Protein AF-K8ERP2-F1 (afdb_monomer_lite)

Foldseek 3Di:
DDDDDDDDDDDDDDDDDDDDDDDDDDDDDDDPPPPPCPPDPDPVVVVVVVVVVVVVVVVVVVVVVVVVVVVVVLVVPADDDPPFQDLALVSLVVQLVVLVVVLVVLVVVLVVVLVVLCPDPPDDPVCRCVPPPVSVVSVLVSVSSVLSSLQSLVSSLLLLLLVQLLVLVVVVVVVVPPDDDDDDDDDDDDDDDDDPPPPPPQPDDDRVVPPVPPSVSDGDGLVVLVDDGSDALPDLSNLVSLLVSLVSLPDPSTHLLSLLQSLQSSLVSCLSRVSPVSHDCPVVSNVVNLVSVVVCLVVVSHPDDNPSSVVSSVSVVVVVVVVVVVVD

Radius of gyration: 30.93 Å; chains: 1; bounding box: 54×102×84 Å

pLDDT: mean 71.55, std 21.9, range [28.28, 96.0]

Secondary structure (DSSP, 8-state):
------------------------------------------HHHHHHHHHHHHHHHHHHHHHHHHHHHHHHHHHHTSPPPPSS--SSHHHHHHHHHHHHHHHHHHHHHHHHHHHHHHHSTT--TTTGGGG-HHHHHHHHHHHHHHHHHHHHHHHHHHHHHHHHHHHHHHHHHHTTS-----------------------------GGG--TTTS------GGGGT--TT--TTSHHHHHHHHHHHHHTT-TTS-STTHHHHHHHHHHHHHHTT-GGGS--TT-HHHHHHHHHHHHHHTT-SSS-HHHHHHHHHHHHHHHHHHHHTT-

Structure (mmCIF, N/CA/C/O backbone):
data_AF-K8ERP2-F1
#
_entry.id   AF-K8ERP2-F1
#
loop_
_atom_site.group_PDB
_atom_site.id
_atom_site.type_symbol
_atom_site.label_atom_id
_atom_site.label_alt_id
_atom_site.label_comp_id
_atom_site.label_asym_id
_atom_site.label_entity_id
_atom_site.label_seq_id
_atom_site.pdbx_PDB_ins_code
_atom_site.Cartn_x
_atom_site.Cartn_y
_atom_site.Cartn_z
_atom_site.occupancy
_atom_site.B_iso_or_equiv
_atom_site.auth_seq_id
_atom_site.auth_comp_id
_atom_site.auth_asym_id
_atom_site.auth_atom_id
_atom_site.pdbx_PDB_model_num
ATOM 1 N N . MET A 1 1 ? -7.525 -1.866 -24.874 1.00 30.84 1 MET A N 1
ATOM 2 C CA . MET A 1 1 ? -7.619 -3.317 -25.165 1.00 30.84 1 MET A CA 1
ATOM 3 C C . MET A 1 1 ? -6.343 -3.948 -24.623 1.00 30.84 1 MET A C 1
ATOM 5 O O . MET A 1 1 ? -5.294 -3.522 -25.064 1.00 30.84 1 MET A O 1
ATOM 9 N N . VAL A 1 2 ? -6.270 -4.835 -23.635 1.00 29.77 2 VAL A N 1
ATOM 10 C CA . VAL A 1 2 ? -7.207 -5.657 -22.858 1.00 29.77 2 VAL A CA 1
ATOM 11 C C . VAL A 1 2 ? -6.607 -5.707 -21.442 1.00 29.77 2 VAL A C 1
ATOM 13 O O . VAL A 1 2 ? -5.428 -6.023 -21.302 1.00 29.77 2 VAL A O 1
ATOM 16 N N . LEU A 1 3 ? -7.380 -5.358 -20.409 1.00 31.75 3 LEU A N 1
ATOM 17 C CA . LEU A 1 3 ? -6.971 -5.521 -19.010 1.00 31.75 3 LEU A CA 1
ATOM 18 C C . LEU A 1 3 ? -7.159 -6.993 -18.627 1.00 31.75 3 LEU A C 1
ATOM 20 O O . LEU A 1 3 ? -8.251 -7.543 -18.754 1.00 31.75 3 LEU A O 1
ATOM 24 N N . SER A 1 4 ? -6.072 -7.641 -18.215 1.00 31.09 4 SER A N 1
ATOM 25 C CA . SER A 1 4 ? -6.060 -9.045 -17.805 1.00 31.09 4 SER A CA 1
ATOM 26 C C . SER A 1 4 ? -6.538 -9.158 -16.357 1.00 31.09 4 SER A C 1
ATOM 28 O O . SER A 1 4 ? -5.757 -9.006 -15.421 1.00 31.09 4 SER A O 1
ATOM 30 N N . SER A 1 5 ? -7.837 -9.395 -16.166 1.00 34.94 5 SER A N 1
ATOM 31 C CA . SER A 1 5 ? -8.411 -9.726 -14.859 1.00 34.94 5 SER A CA 1
ATOM 32 C C . SER A 1 5 ? -7.946 -11.114 -14.417 1.00 34.94 5 SER A C 1
ATOM 34 O O . SER A 1 5 ? -8.415 -12.131 -14.933 1.00 34.94 5 SER A O 1
ATOM 36 N N . ARG A 1 6 ? -7.058 -11.182 -13.423 1.00 40.78 6 ARG A N 1
ATOM 37 C CA . ARG A 1 6 ? -6.773 -12.431 -12.709 1.00 40.78 6 ARG A CA 1
ATOM 38 C C . ARG A 1 6 ? -7.851 -12.646 -11.645 1.00 40.78 6 ARG A C 1
ATOM 40 O O . ARG A 1 6 ? -7.793 -12.077 -10.564 1.00 40.78 6 ARG A O 1
ATOM 47 N N . LYS A 1 7 ? -8.863 -13.452 -11.974 1.00 37.41 7 LYS A N 1
ATOM 48 C CA . LYS A 1 7 ? -9.836 -13.984 -11.008 1.00 37.41 7 LYS A CA 1
ATOM 49 C C . LYS A 1 7 ? -9.196 -15.145 -10.241 1.00 37.41 7 LYS A C 1
ATOM 51 O O . LYS A 1 7 ? -8.812 -16.136 -10.858 1.00 37.41 7 LYS A O 1
ATOM 56 N N . CYS A 1 8 ? -9.128 -15.049 -8.915 1.00 30.94 8 CYS A N 1
ATOM 57 C CA . CYS A 1 8 ? -8.896 -16.208 -8.053 1.00 30.94 8 CYS A CA 1
ATOM 58 C C . CYS A 1 8 ? -10.150 -17.095 -8.092 1.00 30.94 8 CYS A C 1
ATOM 60 O O . CYS A 1 8 ? -11.230 -16.676 -7.678 1.00 30.94 8 CYS A O 1
ATOM 62 N N . ALA A 1 9 ? -10.032 -18.295 -8.661 1.00 33.75 9 ALA A N 1
ATOM 63 C CA . ALA A 1 9 ? -11.131 -19.247 -8.760 1.00 33.75 9 ALA A CA 1
ATOM 64 C C . ALA A 1 9 ? -11.152 -20.163 -7.528 1.00 33.75 9 ALA A C 1
ATOM 66 O O . ALA A 1 9 ? -10.229 -20.938 -7.292 1.00 33.75 9 ALA A O 1
ATOM 67 N N . PHE A 1 10 ? -12.242 -20.079 -6.768 1.00 28.28 10 PHE A N 1
ATOM 68 C CA . PHE A 1 10 ? -12.565 -20.948 -5.641 1.00 28.28 10 PHE A CA 1
ATOM 69 C C . PHE A 1 10 ? -12.988 -22.333 -6.163 1.00 28.28 10 PHE A C 1
ATOM 71 O O . PHE A 1 10 ? -14.027 -22.460 -6.811 1.00 28.28 10 PHE A O 1
ATOM 78 N N . VAL A 1 11 ? -12.198 -23.380 -5.904 1.00 33.34 11 VAL A N 1
ATOM 79 C CA . VAL A 1 11 ? -12.568 -24.767 -6.239 1.00 33.34 11 VAL A CA 1
ATOM 80 C C . VAL A 1 11 ? -13.252 -25.401 -5.030 1.00 33.34 11 VAL A C 1
ATOM 82 O O . VAL A 1 11 ? -12.617 -25.698 -4.022 1.00 33.34 11 VAL A O 1
ATOM 85 N N . ALA A 1 12 ? -14.566 -25.607 -5.136 1.00 31.59 12 ALA A N 1
ATOM 86 C CA . ALA A 1 12 ? -15.352 -26.347 -4.158 1.00 31.59 12 ALA A CA 1
ATOM 87 C C . ALA A 1 12 ? -15.171 -27.862 -4.358 1.00 31.59 12 ALA A C 1
ATOM 89 O O . ALA A 1 12 ? -15.505 -28.411 -5.409 1.00 31.59 12 ALA A O 1
ATOM 90 N N . SER A 1 13 ? -14.667 -28.542 -3.329 1.00 32.28 13 SER A N 1
ATOM 91 C CA . SER A 1 13 ? -14.606 -30.003 -3.247 1.00 32.28 13 SER A CA 1
ATOM 92 C C . SER A 1 13 ? -16.017 -30.592 -3.146 1.00 32.28 13 SER A C 1
ATOM 94 O O . SER A 1 13 ? -16.674 -30.442 -2.117 1.00 32.28 13 SER A O 1
ATOM 96 N N . GLN A 1 14 ? -16.489 -31.281 -4.189 1.00 33.50 14 GLN A N 1
ATOM 97 C CA . GLN A 1 14 ? -17.689 -32.118 -4.099 1.00 33.50 14 GLN A CA 1
ATOM 98 C C . GLN A 1 14 ? -17.321 -33.508 -3.570 1.00 33.50 14 GLN A C 1
ATOM 100 O O . GLN A 1 14 ? -16.509 -34.226 -4.154 1.00 33.50 14 GLN A O 1
ATOM 105 N N . SER A 1 15 ? -17.934 -33.873 -2.446 1.00 33.31 15 SER A N 1
ATOM 106 C CA . SER A 1 15 ? -17.919 -35.210 -1.866 1.00 33.31 15 SER A CA 1
ATOM 107 C C . SER A 1 15 ? -18.817 -36.148 -2.680 1.00 33.31 15 SER A C 1
ATOM 109 O O . SER A 1 15 ? -19.980 -35.860 -2.951 1.00 33.31 15 SER A O 1
ATOM 111 N N . ILE A 1 16 ? -18.269 -37.294 -3.080 1.00 35.50 16 ILE A N 1
ATOM 112 C CA . ILE A 1 16 ? -18.997 -38.333 -3.813 1.00 35.50 16 ILE A CA 1
ATOM 113 C C . ILE A 1 16 ? -19.853 -39.125 -2.818 1.00 35.50 16 ILE A C 1
ATOM 115 O O . ILE A 1 16 ? -19.336 -39.848 -1.964 1.00 35.50 16 ILE A O 1
ATOM 119 N N . GLY A 1 17 ? -21.172 -38.965 -2.932 1.00 30.72 17 GLY A N 1
ATOM 120 C CA . GLY A 1 17 ? -22.172 -39.780 -2.248 1.00 30.72 17 GLY A CA 1
ATOM 121 C C . GLY A 1 17 ? -22.208 -41.213 -2.789 1.00 30.72 17 GLY A C 1
ATOM 122 O O . GLY A 1 17 ? -22.082 -41.452 -3.989 1.00 30.72 17 GLY A O 1
ATOM 123 N N . LYS A 1 18 ? -22.377 -42.176 -1.881 1.00 41.09 18 LYS A N 1
ATOM 124 C CA . LYS A 1 18 ? -22.657 -43.586 -2.191 1.00 41.09 18 LYS A CA 1
ATOM 125 C C . LYS A 1 18 ? -24.095 -43.731 -2.711 1.00 41.09 18 LYS A C 1
ATOM 127 O O . LYS A 1 18 ? -24.971 -43.103 -2.121 1.00 41.09 18 LYS A O 1
ATOM 132 N N . PRO A 1 19 ? -24.385 -44.644 -3.653 1.00 36.56 19 PRO A N 1
ATOM 133 C CA . PRO A 1 19 ? -25.727 -45.179 -3.800 1.00 36.56 19 PRO A CA 1
ATOM 134 C C . PRO A 1 19 ? -25.787 -46.611 -3.253 1.00 36.56 19 PRO A C 1
ATOM 136 O O . PRO A 1 19 ? -25.058 -47.503 -3.689 1.00 36.56 19 PRO A O 1
ATOM 139 N N . ASN A 1 20 ? -26.666 -46.805 -2.275 1.00 37.28 20 ASN A N 1
ATOM 140 C CA . ASN A 1 20 ? -27.346 -48.073 -2.044 1.00 37.28 20 ASN A CA 1
ATOM 141 C C . ASN A 1 20 ? -28.605 -48.027 -2.916 1.00 37.28 20 ASN A C 1
ATOM 143 O O . ASN A 1 20 ? -29.258 -46.993 -2.902 1.00 37.28 20 ASN A O 1
ATOM 147 N N . ASP A 1 21 ? -28.912 -49.097 -3.648 1.00 33.25 21 ASP A N 1
ATOM 148 C CA . ASP A 1 21 ? -30.275 -49.617 -3.822 1.00 33.25 21 ASP A CA 1
ATOM 149 C C . ASP A 1 21 ? -30.225 -50.927 -4.616 1.00 33.25 21 ASP A C 1
ATOM 151 O O . ASP A 1 21 ? -29.543 -51.058 -5.634 1.00 33.25 21 ASP A O 1
ATOM 155 N N . GLY A 1 22 ? -30.901 -51.935 -4.071 1.00 30.34 22 GLY A N 1
ATOM 156 C CA . GLY A 1 22 ? -31.004 -53.278 -4.624 1.00 30.34 22 GLY A CA 1
ATOM 157 C C . GLY A 1 22 ? -32.345 -53.545 -5.308 1.00 30.34 22 GLY A C 1
ATOM 158 O O . GLY A 1 22 ? -33.246 -52.714 -5.282 1.00 30.34 22 GLY A O 1
ATOM 159 N N . TRP A 1 23 ? -32.444 -54.787 -5.811 1.00 28.62 23 TRP A N 1
ATOM 160 C CA . TRP A 1 23 ? -33.591 -55.486 -6.434 1.00 28.62 23 TRP A CA 1
ATOM 161 C C . TRP A 1 23 ? -33.857 -55.147 -7.916 1.00 28.62 23 TRP A C 1
ATOM 163 O O . TRP A 1 23 ? -33.843 -53.995 -8.301 1.00 28.62 23 TRP A O 1
ATOM 173 N N . SER A 1 24 ? -34.164 -56.074 -8.835 1.00 31.62 24 SER A N 1
ATOM 174 C CA . SER A 1 24 ? -34.280 -57.542 -8.841 1.00 31.62 24 SER A CA 1
ATOM 175 C C . SER A 1 24 ? -34.534 -58.018 -10.294 1.00 31.62 24 SER A C 1
ATOM 177 O O . SER A 1 24 ? -35.188 -57.313 -11.053 1.00 31.62 24 SER A O 1
ATOM 179 N N . LYS A 1 25 ? -34.105 -59.254 -10.601 1.00 36.72 25 LYS A N 1
ATOM 180 C CA . LYS A 1 25 ? -34.588 -60.210 -11.635 1.00 36.72 25 LYS A CA 1
ATOM 181 C C . LYS A 1 25 ? -34.298 -60.004 -13.141 1.00 36.72 25 LYS A C 1
ATOM 183 O O . LYS A 1 25 ? -34.903 -59.198 -13.829 1.00 36.72 25 LYS A O 1
ATOM 188 N N . ASN A 1 26 ? -33.480 -60.948 -13.625 1.00 38.25 26 ASN A N 1
ATOM 189 C CA . ASN A 1 26 ? -33.623 -61.798 -14.817 1.00 38.25 26 ASN A CA 1
ATOM 190 C C . ASN A 1 26 ? -33.965 -61.157 -16.174 1.00 38.25 26 ASN A C 1
ATOM 192 O O . ASN A 1 26 ? -35.124 -60.902 -16.472 1.00 38.25 26 ASN A O 1
ATOM 196 N N . ASN A 1 27 ? -32.982 -61.163 -17.081 1.00 30.80 27 ASN A N 1
ATOM 197 C CA . ASN A 1 27 ? -33.170 -61.804 -18.385 1.00 30.80 27 ASN A CA 1
ATOM 198 C C . ASN A 1 27 ? -31.818 -62.150 -19.021 1.00 30.80 27 ASN A C 1
ATOM 200 O O . ASN A 1 27 ? -31.007 -61.285 -19.345 1.00 30.80 27 ASN A O 1
ATOM 204 N N . SER A 1 28 ? -31.575 -63.447 -19.188 1.00 37.59 28 SER A N 1
ATOM 205 C CA . SER A 1 28 ? -30.584 -63.962 -20.124 1.00 37.59 28 SER A CA 1
ATOM 206 C C . SER A 1 28 ? -31.058 -63.663 -21.540 1.00 37.59 28 SER A C 1
ATOM 208 O O . SER A 1 28 ? -32.176 -64.059 -21.850 1.00 37.59 28 SER A O 1
ATOM 210 N N . LEU A 1 29 ? -30.229 -63.033 -22.378 1.00 35.94 29 LEU A N 1
ATOM 211 C CA . LEU A 1 29 ? -30.043 -63.355 -23.804 1.00 35.94 29 LEU A CA 1
ATOM 212 C C . LEU A 1 29 ? -29.149 -62.298 -24.488 1.00 35.94 29 LEU A C 1
ATOM 214 O O . LEU A 1 29 ? -29.437 -61.110 -24.479 1.00 35.94 29 LEU A O 1
ATOM 218 N N . PHE A 1 30 ? -28.070 -62.796 -25.101 1.00 33.19 30 PHE A N 1
ATOM 219 C CA . PHE A 1 30 ? -27.251 -62.172 -26.151 1.00 33.19 30 PHE A CA 1
ATOM 220 C C . PHE A 1 30 ? -26.425 -60.910 -25.829 1.00 33.19 30 PHE A C 1
ATOM 222 O O . PHE A 1 30 ? -26.690 -59.813 -26.309 1.00 33.19 30 PHE A O 1
ATOM 229 N N . PHE A 1 31 ? -25.275 -61.109 -25.171 1.00 33.97 31 PHE A N 1
ATOM 230 C CA . PHE A 1 31 ? -24.116 -60.225 -25.347 1.00 33.97 31 PHE A CA 1
ATOM 231 C C . PHE A 1 31 ? -23.498 -60.456 -26.737 1.00 33.97 31 PHE A C 1
ATOM 233 O O . PHE A 1 31 ? -22.709 -61.385 -26.936 1.00 33.97 31 PHE A O 1
ATOM 240 N N . SER A 1 32 ? -23.806 -59.586 -27.701 1.00 37.59 32 SER A N 1
ATOM 241 C CA . SER A 1 32 ? -22.948 -59.388 -28.869 1.00 37.59 32 SER A CA 1
ATOM 242 C C . SER A 1 32 ? -21.638 -58.767 -28.389 1.00 37.59 32 SER A C 1
ATOM 244 O O . SER A 1 32 ? -21.533 -57.574 -28.114 1.00 37.59 32 SER A O 1
ATOM 246 N N . LYS A 1 33 ? -20.639 -59.628 -28.228 1.00 41.44 33 LYS A N 1
ATOM 247 C CA . LYS A 1 33 ? -19.275 -59.306 -27.827 1.00 41.44 33 LYS A CA 1
ATOM 248 C C . LYS A 1 33 ? -18.579 -58.519 -28.944 1.00 41.44 33 LYS A C 1
ATOM 250 O O . LYS A 1 33 ? -17.808 -59.091 -29.711 1.00 41.44 33 LYS A O 1
ATOM 255 N N . THR A 1 34 ? -18.804 -57.211 -29.031 1.00 43.19 34 THR A N 1
ATOM 256 C CA . THR A 1 34 ? -17.872 -56.303 -29.709 1.00 43.19 34 THR A CA 1
ATOM 257 C C . THR A 1 34 ? -16.594 -56.259 -28.876 1.00 43.19 34 THR A C 1
ATOM 259 O O . THR A 1 34 ? -16.433 -55.470 -27.951 1.00 43.19 34 THR A O 1
ATOM 262 N N . ARG A 1 35 ? -15.676 -57.192 -29.161 1.00 42.00 35 ARG A N 1
ATOM 263 C CA . ARG A 1 35 ? -14.284 -57.088 -28.718 1.00 42.00 35 ARG A CA 1
ATOM 264 C C . ARG A 1 35 ? -13.717 -55.825 -29.351 1.00 42.00 35 ARG A C 1
ATOM 266 O O . ARG A 1 35 ? -13.357 -55.836 -30.523 1.00 42.00 35 ARG A O 1
ATOM 273 N N . GLU A 1 36 ? -13.626 -54.759 -28.574 1.00 41.25 36 GLU A N 1
ATOM 274 C CA . GLU A 1 36 ? -12.754 -53.638 -28.887 1.00 41.25 36 GLU A CA 1
ATOM 275 C C . GLU A 1 36 ? -11.321 -54.194 -28.962 1.00 41.25 36 GLU A C 1
ATOM 277 O O . GLU A 1 36 ? -10.711 -54.575 -27.958 1.00 41.25 36 GLU A O 1
ATOM 282 N N . ILE A 1 37 ? -10.804 -54.368 -30.179 1.00 46.91 37 ILE A N 1
ATOM 283 C CA . ILE A 1 37 ? -9.426 -54.802 -30.399 1.00 46.91 37 ILE A CA 1
ATOM 284 C C . ILE A 1 37 ? -8.544 -53.586 -30.121 1.00 46.91 37 ILE A C 1
ATOM 286 O O . ILE A 1 37 ? -8.163 -52.848 -31.025 1.00 46.91 37 ILE A O 1
ATOM 290 N N . VAL A 1 38 ? -8.196 -53.369 -28.852 1.00 49.56 38 VAL A N 1
ATOM 291 C CA . VAL A 1 38 ? -7.091 -52.472 -28.509 1.00 49.56 38 VAL A CA 1
ATOM 292 C C . VAL A 1 38 ? -5.814 -53.161 -28.978 1.00 49.56 38 VAL A C 1
ATOM 294 O O . VAL A 1 38 ? -5.300 -54.072 -28.322 1.00 49.56 38 VAL A O 1
ATOM 297 N N . ALA A 1 39 ? -5.315 -52.763 -30.150 1.00 53.97 39 ALA A N 1
ATOM 298 C CA . ALA A 1 39 ? -4.043 -53.240 -30.667 1.00 53.97 39 ALA A CA 1
ATOM 299 C C . ALA A 1 39 ? -2.968 -53.077 -29.577 1.00 53.97 39 ALA A C 1
ATOM 301 O O . ALA A 1 39 ? -2.693 -51.970 -29.102 1.00 53.97 39 ALA A O 1
ATOM 302 N N . LYS A 1 40 ? -2.370 -54.194 -29.135 1.00 54.75 40 LYS A N 1
ATOM 303 C CA . LYS A 1 40 ? -1.262 -54.168 -28.174 1.00 54.75 40 LYS A CA 1
ATOM 304 C C . LYS A 1 40 ? -0.153 -53.306 -28.779 1.00 54.75 40 LYS A C 1
ATOM 306 O O . LYS A 1 40 ? 0.458 -53.696 -29.769 1.00 54.75 40 LYS A O 1
ATOM 311 N N . ARG A 1 41 ? 0.113 -52.134 -28.187 1.00 57.12 41 ARG A N 1
ATOM 312 C CA . ARG A 1 41 ? 1.233 -51.278 -28.612 1.00 57.12 41 ARG A CA 1
ATOM 313 C C . ARG A 1 41 ? 2.513 -52.111 -28.633 1.00 57.12 41 ARG A C 1
ATOM 315 O O . ARG A 1 41 ? 2.786 -52.828 -27.663 1.00 57.12 41 ARG A O 1
ATOM 322 N N . LYS A 1 42 ? 3.273 -52.002 -29.729 1.00 63.22 42 LYS A N 1
ATOM 323 C CA . LYS A 1 42 ? 4.568 -52.673 -29.910 1.00 63.22 42 LYS A CA 1
ATOM 324 C C . LYS A 1 42 ? 5.451 -52.424 -28.681 1.00 63.22 42 LYS A C 1
ATOM 326 O O . LYS A 1 42 ? 5.417 -51.336 -28.104 1.00 63.22 42 LYS A O 1
ATOM 331 N N . ALA A 1 43 ? 6.235 -53.422 -28.274 1.00 65.25 43 ALA A N 1
ATOM 332 C CA . ALA A 1 43 ? 7.095 -53.331 -27.091 1.00 65.25 43 ALA A CA 1
ATOM 333 C C . ALA A 1 43 ? 8.031 -52.105 -27.131 1.00 65.25 43 ALA A C 1
ATOM 335 O O . ALA A 1 43 ? 8.223 -51.463 -26.099 1.00 65.25 43 ALA A O 1
ATOM 336 N N . SER A 1 44 ? 8.495 -51.704 -28.323 1.00 64.06 44 SER A N 1
ATOM 337 C CA . SER A 1 44 ? 9.298 -50.487 -28.506 1.00 64.06 44 SER A CA 1
ATOM 338 C C . SER A 1 44 ? 8.532 -49.204 -28.161 1.00 64.06 44 SER A C 1
ATOM 340 O O . SER A 1 44 ? 9.077 -48.339 -27.490 1.00 64.06 44 SER A O 1
ATOM 342 N N . SER A 1 45 ? 7.243 -49.101 -28.504 1.00 69.06 45 SER A N 1
ATOM 343 C CA . SER A 1 45 ? 6.393 -47.951 -28.151 1.00 69.06 45 SER A CA 1
ATOM 344 C C . SER A 1 45 ? 6.155 -47.861 -26.637 1.00 69.06 45 SER A C 1
ATOM 346 O O . SER A 1 45 ? 6.130 -46.771 -26.065 1.00 69.06 45 SER A O 1
ATOM 348 N N . LYS A 1 46 ? 6.043 -49.008 -25.948 1.00 66.38 46 LYS A N 1
ATOM 349 C CA . LYS A 1 46 ? 5.969 -49.042 -24.476 1.00 66.38 46 LYS A CA 1
ATOM 350 C C . LYS A 1 46 ? 7.287 -48.613 -23.826 1.00 66.38 46 LYS A C 1
ATOM 352 O O . LYS A 1 46 ? 7.256 -47.896 -22.828 1.00 66.38 46 LYS A O 1
ATOM 357 N N . GLN A 1 47 ? 8.426 -49.029 -24.381 1.00 67.56 47 GLN A N 1
ATOM 358 C CA . GLN A 1 47 ? 9.750 -48.619 -23.907 1.00 67.56 47 GLN A CA 1
ATOM 359 C C . GLN A 1 47 ? 9.998 -47.124 -24.145 1.00 67.56 47 GLN A C 1
ATOM 361 O O . GLN A 1 47 ? 10.384 -46.435 -23.208 1.00 67.56 47 GLN A O 1
ATOM 366 N N . GLN A 1 48 ? 9.678 -46.600 -25.331 1.00 68.38 48 GLN A N 1
ATOM 367 C CA . GLN A 1 48 ? 9.790 -45.173 -25.659 1.00 68.38 48 GLN A CA 1
ATOM 368 C C . GLN A 1 48 ? 8.946 -44.299 -24.728 1.00 68.38 48 GLN A C 1
ATOM 370 O O . GLN A 1 48 ? 9.459 -43.343 -24.157 1.00 68.38 48 GLN A O 1
ATOM 375 N N . ARG A 1 49 ? 7.687 -44.674 -24.467 1.00 73.31 49 ARG A N 1
ATOM 376 C CA . ARG A 1 49 ? 6.838 -43.943 -23.514 1.00 73.31 49 ARG A CA 1
ATOM 377 C C . ARG A 1 49 ? 7.386 -43.994 -22.087 1.00 73.31 49 ARG A C 1
ATOM 379 O O . ARG A 1 49 ? 7.270 -43.020 -21.360 1.00 73.31 49 ARG A O 1
ATOM 386 N N . LYS A 1 50 ? 7.985 -45.116 -21.670 1.00 78.44 50 LYS A N 1
ATOM 387 C CA . LYS A 1 50 ? 8.617 -45.245 -20.346 1.00 78.44 50 LYS A CA 1
ATOM 388 C C . LYS A 1 50 ? 9.855 -44.351 -20.218 1.00 78.44 50 LYS A C 1
ATOM 390 O O . LYS A 1 50 ? 10.109 -43.841 -19.132 1.00 78.44 50 LYS A O 1
ATOM 395 N N . VAL A 1 51 ? 10.615 -44.176 -21.299 1.00 75.50 51 VAL A N 1
ATOM 396 C CA . VAL A 1 51 ? 11.752 -43.247 -21.356 1.00 75.50 51 VAL A CA 1
ATOM 397 C C . VAL A 1 51 ? 11.259 -41.799 -21.308 1.00 75.50 51 VAL A C 1
ATOM 399 O O . VAL A 1 51 ? 11.694 -41.071 -20.423 1.00 75.50 51 VAL A O 1
ATOM 402 N N . GLN A 1 52 ? 10.264 -41.435 -22.123 1.00 72.94 52 GLN A N 1
ATOM 403 C CA . GLN A 1 52 ? 9.637 -40.105 -22.098 1.00 72.94 52 GLN A CA 1
ATOM 404 C C . GLN A 1 52 ? 9.081 -39.750 -20.716 1.00 72.94 52 GLN A C 1
ATOM 406 O O . GLN A 1 52 ? 9.386 -38.689 -20.194 1.00 72.94 52 GLN A O 1
ATOM 411 N N . LEU A 1 53 ? 8.363 -40.663 -20.053 1.00 76.56 53 LEU A N 1
ATOM 412 C CA . LEU A 1 53 ? 7.816 -40.402 -18.715 1.00 76.56 53 LEU A CA 1
ATOM 413 C C . LEU A 1 53 ? 8.914 -40.134 -17.676 1.00 76.56 53 LEU A C 1
ATOM 415 O O . LEU A 1 53 ? 8.712 -39.331 -16.770 1.00 76.56 53 LEU A O 1
ATOM 419 N N . ARG A 1 54 ? 10.073 -40.801 -17.803 1.00 78.00 54 ARG A N 1
ATOM 420 C CA . ARG A 1 54 ? 11.263 -40.602 -16.951 1.00 78.00 54 ARG A CA 1
ATOM 421 C C . ARG A 1 54 ? 12.001 -39.301 -17.262 1.00 78.00 54 ARG A C 1
ATOM 423 O O . ARG A 1 54 ? 12.681 -38.766 -16.391 1.00 78.00 54 ARG A O 1
ATOM 430 N N . GLU A 1 55 ? 11.944 -38.838 -18.504 1.00 80.19 55 GLU A N 1
ATOM 431 C CA . GLU A 1 55 ? 12.477 -37.538 -18.920 1.00 80.19 55 GLU A CA 1
ATOM 432 C C . GLU A 1 55 ? 11.553 -36.407 -18.464 1.00 80.19 55 GLU A C 1
ATOM 434 O O . GLU A 1 55 ? 12.034 -35.439 -17.893 1.00 80.19 55 GLU A O 1
ATOM 439 N N . GLU A 1 56 ? 10.234 -36.573 -18.580 1.00 73.81 56 GLU A N 1
ATOM 440 C CA . GLU A 1 56 ? 9.224 -35.646 -18.060 1.00 73.81 56 GLU A CA 1
ATOM 441 C C . GLU A 1 56 ? 9.296 -35.513 -16.534 1.00 73.81 56 GLU A C 1
ATOM 443 O O . GLU A 1 56 ? 9.220 -34.402 -16.013 1.00 73.81 56 GLU 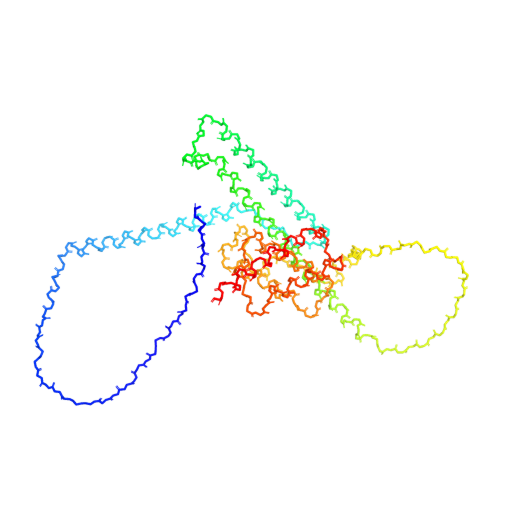A O 1
ATOM 448 N N . THR A 1 57 ? 9.502 -36.616 -15.798 1.00 77.62 57 THR A N 1
ATOM 449 C CA . THR A 1 57 ? 9.696 -36.542 -14.335 1.00 77.62 57 THR A CA 1
ATOM 450 C C . THR A 1 57 ? 10.987 -35.820 -13.968 1.00 77.62 57 THR A C 1
ATOM 452 O O . THR A 1 57 ? 10.964 -34.983 -13.068 1.00 77.62 57 THR A O 1
ATOM 455 N N . ARG A 1 58 ? 12.090 -36.076 -14.684 1.00 79.94 58 ARG A N 1
ATOM 456 C CA . ARG A 1 58 ? 13.353 -35.344 -14.494 1.00 79.94 58 ARG A CA 1
ATOM 457 C C . ARG A 1 58 ? 13.217 -33.862 -14.851 1.00 79.94 58 ARG A C 1
ATOM 459 O O . ARG A 1 58 ? 13.706 -33.017 -14.114 1.00 79.94 58 ARG A O 1
ATOM 466 N N . ALA A 1 59 ? 12.496 -33.532 -15.919 1.00 74.75 59 ALA A N 1
ATOM 467 C CA . ALA A 1 59 ? 12.215 -32.153 -16.308 1.00 74.75 59 ALA A CA 1
ATOM 468 C C . ALA A 1 59 ? 11.313 -31.437 -15.289 1.00 74.75 59 ALA A C 1
ATOM 470 O O . ALA A 1 59 ? 11.526 -30.261 -15.005 1.00 74.75 59 ALA A O 1
ATOM 471 N N . MET A 1 60 ? 10.329 -32.130 -14.701 1.00 59.16 60 MET A N 1
ATOM 472 C CA . MET A 1 60 ? 9.531 -31.585 -13.598 1.00 59.16 60 MET A CA 1
ATOM 473 C C . MET A 1 60 ? 10.361 -31.353 -12.334 1.00 59.16 60 MET A C 1
ATOM 475 O O . MET A 1 60 ? 10.162 -30.334 -11.677 1.00 59.16 60 MET A O 1
ATOM 479 N N . GLN A 1 61 ? 11.281 -32.263 -12.001 1.00 73.94 61 GLN A N 1
ATOM 480 C CA . GLN A 1 61 ? 12.194 -32.097 -10.867 1.00 73.94 61 GLN A CA 1
ATOM 481 C C . GLN A 1 61 ? 13.142 -30.917 -11.085 1.00 73.94 61 GLN A C 1
ATOM 483 O O . GLN A 1 61 ? 13.176 -30.031 -10.243 1.00 73.94 61 GLN A O 1
ATOM 488 N N . LEU A 1 62 ? 13.777 -30.810 -12.254 1.00 73.94 62 LEU A N 1
ATOM 489 C CA . LEU A 1 62 ? 14.616 -29.659 -12.601 1.00 73.94 62 LEU A CA 1
ATOM 490 C C . LEU A 1 62 ? 13.834 -28.340 -12.582 1.00 73.94 62 LEU A C 1
ATOM 492 O O . LEU A 1 62 ? 14.320 -27.350 -12.057 1.00 73.94 62 LEU A O 1
ATOM 496 N N . LYS A 1 63 ? 12.590 -28.314 -13.080 1.00 69.19 63 LYS A N 1
ATOM 497 C CA . LYS A 1 63 ? 11.718 -27.127 -12.972 1.00 69.19 63 LYS A CA 1
ATOM 498 C C . LYS A 1 63 ? 11.307 -26.808 -11.536 1.00 69.19 63 LYS A C 1
ATOM 500 O O . LYS A 1 63 ? 10.934 -25.673 -11.245 1.00 69.19 63 LYS A O 1
ATOM 505 N N . ARG A 1 64 ? 11.263 -27.801 -10.647 1.00 65.00 64 ARG A N 1
ATOM 506 C CA . ARG A 1 64 ? 11.004 -27.587 -9.222 1.00 65.00 64 ARG A CA 1
ATOM 507 C C . ARG A 1 64 ? 12.248 -27.025 -8.544 1.00 65.00 64 ARG A C 1
ATOM 509 O O . ARG A 1 64 ? 12.133 -25.995 -7.903 1.00 65.00 64 ARG A O 1
ATOM 516 N N . GLU A 1 65 ? 13.407 -27.622 -8.779 1.00 68.38 65 GLU A N 1
ATOM 517 C CA . GLU A 1 65 ? 14.699 -27.152 -8.273 1.00 68.38 65 GLU A CA 1
ATOM 518 C C . GLU A 1 65 ? 15.046 -25.755 -8.800 1.00 68.38 65 GLU A C 1
ATOM 520 O O . GLU A 1 65 ? 15.542 -24.925 -8.054 1.00 68.38 65 GLU A O 1
ATOM 525 N N . GLU A 1 66 ? 14.734 -25.437 -10.060 1.00 70.19 66 GLU A N 1
ATOM 526 C CA . GLU A 1 66 ? 14.932 -24.093 -10.615 1.00 70.19 66 GLU A CA 1
ATOM 527 C C . GLU A 1 66 ? 14.010 -23.067 -9.944 1.00 70.19 66 GLU A C 1
ATOM 529 O O . GLU A 1 66 ? 14.434 -21.940 -9.693 1.00 70.19 66 GLU A O 1
ATOM 534 N N . ARG A 1 67 ? 12.765 -23.450 -9.626 1.00 58.12 67 ARG A N 1
ATOM 535 C CA . ARG A 1 67 ? 11.851 -22.603 -8.847 1.00 58.12 67 ARG A CA 1
ATOM 536 C C . ARG A 1 67 ? 12.347 -22.420 -7.419 1.00 58.12 67 ARG A C 1
ATOM 538 O O . ARG A 1 67 ? 12.401 -21.287 -6.973 1.00 58.12 67 ARG A O 1
ATOM 545 N N . GLU A 1 68 ? 12.769 -23.491 -6.753 1.00 66.44 68 GLU A N 1
ATOM 546 C CA . GLU A 1 68 ? 13.319 -23.441 -5.393 1.00 66.44 68 GLU A CA 1
ATOM 547 C C . GLU A 1 68 ? 14.625 -22.628 -5.346 1.00 66.44 68 GLU A C 1
ATOM 549 O O . GLU A 1 68 ? 14.831 -21.839 -4.430 1.00 66.44 68 GLU A O 1
ATOM 554 N N . ARG A 1 69 ? 15.486 -22.731 -6.367 1.00 67.56 69 ARG A N 1
ATOM 555 C CA . ARG A 1 69 ? 16.709 -21.924 -6.480 1.00 67.56 69 ARG A CA 1
ATOM 556 C C . ARG A 1 69 ? 16.394 -20.455 -6.733 1.00 67.56 69 ARG A C 1
ATOM 558 O O . ARG A 1 69 ? 17.008 -19.611 -6.097 1.00 67.56 69 ARG A O 1
ATOM 565 N N . LYS A 1 70 ? 15.452 -20.150 -7.632 1.00 64.25 70 LYS A N 1
ATOM 566 C CA . LYS A 1 70 ? 14.996 -18.770 -7.862 1.00 64.25 70 LYS A CA 1
ATOM 567 C C . LYS A 1 70 ? 14.350 -18.189 -6.614 1.00 64.25 70 LYS A C 1
ATOM 569 O O . LYS A 1 70 ? 14.645 -17.054 -6.289 1.00 64.25 70 LYS A O 1
ATOM 574 N N . GLU A 1 71 ? 13.546 -18.964 -5.893 1.00 60.56 71 GLU A N 1
ATOM 575 C CA . GLU A 1 71 ? 12.932 -18.536 -4.636 1.00 60.56 71 GLU A CA 1
ATOM 576 C C . GLU A 1 71 ? 13.982 -18.307 -3.542 1.00 60.56 71 GLU A C 1
ATOM 578 O O . GLU A 1 71 ? 13.858 -17.358 -2.774 1.00 60.56 71 GLU A O 1
ATOM 583 N N . LYS A 1 72 ? 15.044 -19.122 -3.497 1.00 63.97 72 LYS A N 1
ATOM 584 C CA . LYS A 1 72 ? 16.165 -18.949 -2.565 1.00 63.97 72 LYS A CA 1
ATOM 585 C C . LYS A 1 72 ? 17.039 -17.739 -2.909 1.00 63.97 72 LYS A C 1
ATOM 587 O O . LYS A 1 72 ? 17.380 -16.975 -2.018 1.00 63.97 72 LYS A O 1
ATOM 592 N N . GLU A 1 73 ? 17.369 -17.544 -4.181 1.00 60.34 73 GLU A N 1
ATOM 593 C CA . GLU A 1 73 ? 18.113 -16.374 -4.671 1.00 60.34 73 GLU A CA 1
ATOM 594 C C . GLU A 1 73 ? 17.291 -15.086 -4.491 1.00 60.34 73 GLU A C 1
ATOM 596 O O . GLU A 1 73 ? 17.807 -14.047 -4.088 1.00 60.34 73 GLU A O 1
ATOM 601 N N . GLU A 1 74 ? 15.979 -15.168 -4.713 1.00 56.62 74 GLU A N 1
ATOM 602 C CA . GLU A 1 74 ? 15.039 -14.091 -4.425 1.00 56.62 74 GLU A CA 1
ATOM 603 C C . GLU A 1 74 ? 14.918 -13.831 -2.927 1.00 56.62 74 GLU A C 1
ATOM 605 O O . GLU A 1 74 ? 14.782 -12.672 -2.568 1.00 56.62 74 GLU A O 1
ATOM 610 N N . MET A 1 75 ? 14.992 -14.859 -2.069 1.00 54.31 75 MET A N 1
ATOM 611 C CA . MET A 1 75 ? 15.040 -14.737 -0.605 1.00 54.31 75 MET A CA 1
ATOM 612 C C . MET A 1 75 ? 16.323 -14.055 -0.117 1.00 54.31 75 MET A C 1
ATOM 614 O O . MET A 1 75 ? 16.258 -13.230 0.786 1.00 54.31 75 MET A O 1
ATOM 618 N N . GLU A 1 76 ? 17.462 -14.354 -0.737 1.00 57.72 76 GLU A N 1
ATOM 619 C CA . GLU A 1 76 ? 18.763 -13.763 -0.404 1.00 57.72 76 GLU A CA 1
ATOM 620 C C . GLU A 1 76 ? 18.885 -12.300 -0.861 1.00 57.72 76 GLU A C 1
ATOM 622 O O . GLU A 1 76 ? 19.558 -11.502 -0.219 1.00 57.72 76 GLU A O 1
ATOM 627 N N . ARG A 1 77 ? 18.191 -11.912 -1.939 1.00 56.34 77 ARG A N 1
ATOM 628 C CA . ARG A 1 77 ? 18.148 -10.523 -2.430 1.00 56.34 77 ARG A CA 1
ATOM 629 C C . ARG A 1 77 ? 17.091 -9.654 -1.721 1.00 56.34 77 ARG A C 1
ATOM 631 O O . ARG A 1 77 ? 16.925 -8.492 -2.098 1.00 56.34 77 ARG A O 1
ATOM 638 N N . ARG A 1 78 ? 16.315 -10.189 -0.768 1.00 60.00 78 ARG A N 1
ATOM 639 C CA . ARG A 1 78 ? 15.230 -9.417 -0.129 1.00 60.00 78 ARG A CA 1
ATOM 640 C C . ARG A 1 78 ? 15.812 -8.318 0.755 1.00 60.00 78 ARG A C 1
ATOM 642 O O . ARG A 1 78 ? 16.816 -8.560 1.421 1.00 60.00 78 ARG A O 1
ATOM 649 N N . PRO A 1 79 ? 15.184 -7.131 0.797 1.00 57.97 79 PRO A N 1
ATOM 650 C CA . PRO A 1 79 ? 15.495 -6.167 1.839 1.00 57.97 79 PRO A CA 1
ATOM 651 C C . PRO A 1 79 ? 15.257 -6.828 3.200 1.00 57.97 79 PRO A C 1
ATOM 653 O O . PRO A 1 79 ? 14.242 -7.505 3.391 1.00 57.97 79 PRO A O 1
ATOM 656 N N . GLU A 1 80 ? 16.211 -6.667 4.115 1.00 60.00 80 GLU A N 1
ATOM 657 C CA . GLU A 1 80 ? 16.095 -7.231 5.454 1.00 60.00 80 GLU A CA 1
ATOM 658 C C . GLU A 1 80 ? 14.837 -6.673 6.144 1.00 60.00 80 GLU A C 1
ATOM 660 O O . GLU A 1 80 ? 14.527 -5.481 6.000 1.00 60.00 80 GLU A O 1
ATOM 665 N N . PRO A 1 81 ? 14.076 -7.520 6.863 1.00 63.94 81 PRO A N 1
ATOM 666 C CA . PRO A 1 81 ? 12.982 -7.041 7.695 1.00 63.94 81 PRO A CA 1
ATOM 667 C C . PRO A 1 81 ? 13.516 -6.029 8.723 1.00 63.94 81 PRO A C 1
ATOM 669 O O . PRO A 1 81 ? 14.711 -6.017 9.029 1.00 63.94 81 PRO A O 1
ATOM 672 N N . PRO A 1 82 ? 12.654 -5.153 9.264 1.00 63.16 82 PRO A N 1
ATOM 673 C CA . PRO A 1 82 ? 13.099 -4.163 10.231 1.00 63.16 82 PRO A CA 1
ATOM 674 C C . PRO A 1 82 ? 13.690 -4.865 11.461 1.00 63.16 82 PRO A C 1
ATOM 676 O O . PRO A 1 82 ? 13.185 -5.900 11.892 1.00 63.16 82 PRO A O 1
ATOM 679 N N . ILE A 1 83 ? 14.742 -4.271 12.035 1.00 63.78 83 ILE A N 1
ATOM 680 C CA . ILE A 1 83 ? 15.539 -4.831 13.146 1.00 63.78 83 ILE A CA 1
ATOM 681 C C . ILE A 1 83 ? 14.670 -5.130 14.389 1.00 63.78 83 ILE A C 1
ATOM 683 O O . ILE A 1 83 ? 15.020 -5.974 15.212 1.00 63.78 83 ILE A O 1
ATOM 687 N N . GLY A 1 84 ? 13.501 -4.491 14.495 1.00 71.06 84 GLY A N 1
ATOM 688 C CA . GLY A 1 84 ? 12.480 -4.780 15.494 1.00 71.06 84 GLY A CA 1
ATOM 689 C C . GLY A 1 84 ? 11.219 -3.935 15.309 1.00 71.06 84 GLY A C 1
ATOM 690 O O . GLY A 1 84 ? 11.124 -3.098 14.399 1.00 71.06 84 GLY A O 1
ATOM 691 N N . ALA A 1 85 ? 10.247 -4.148 16.201 1.00 77.25 85 ALA A N 1
ATOM 692 C CA . ALA A 1 85 ? 9.061 -3.300 16.310 1.00 77.25 85 ALA A CA 1
ATOM 693 C C . ALA A 1 85 ? 9.468 -1.835 16.562 1.00 77.25 85 ALA A C 1
ATOM 695 O O . ALA A 1 85 ? 10.539 -1.574 17.104 1.00 77.25 85 ALA A O 1
ATOM 696 N N . ALA A 1 86 ? 8.637 -0.881 16.139 1.00 79.25 86 ALA A N 1
ATOM 697 C CA . ALA A 1 86 ? 8.856 0.521 16.489 1.00 79.25 86 ALA A CA 1
ATOM 698 C C . ALA A 1 86 ? 8.686 0.716 18.004 1.00 79.25 86 ALA A C 1
ATOM 700 O O . ALA A 1 86 ? 7.767 0.153 18.605 1.00 79.25 86 ALA A O 1
ATOM 701 N N . GLU A 1 87 ? 9.562 1.511 18.606 1.00 77.31 87 GLU A N 1
ATOM 702 C CA . GLU A 1 87 ? 9.563 1.805 20.041 1.00 77.31 87 GLU A CA 1
ATOM 703 C C . GLU A 1 87 ? 8.696 3.026 20.372 1.00 77.31 87 GLU A C 1
ATOM 705 O O . GLU A 1 87 ? 8.233 3.181 21.501 1.00 77.31 87 GLU A O 1
ATOM 710 N N . SER A 1 88 ? 8.432 3.886 19.383 1.00 81.56 88 SER A N 1
ATOM 711 C CA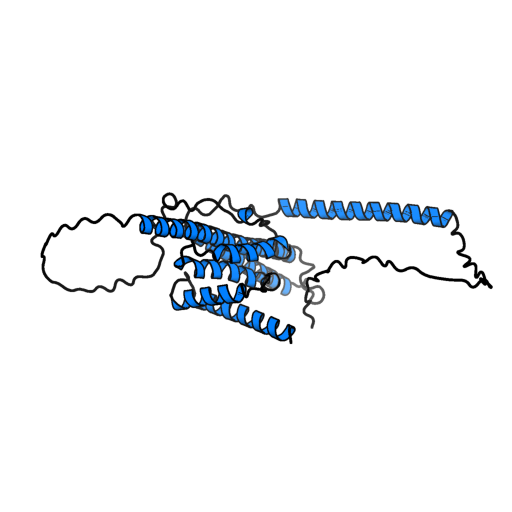 . SER A 1 88 ? 7.602 5.084 19.536 1.00 81.56 88 SER A CA 1
ATOM 712 C C . SER A 1 88 ? 6.780 5.393 18.284 1.00 81.56 88 SER A C 1
ATOM 714 O O . SER A 1 88 ? 7.103 4.954 17.178 1.00 81.56 88 SER A O 1
ATOM 716 N N . LEU A 1 89 ? 5.727 6.202 18.450 1.00 82.62 89 LEU A N 1
ATOM 717 C CA . LEU A 1 89 ? 4.916 6.683 17.328 1.00 82.62 89 LEU A CA 1
ATOM 718 C C . LEU A 1 89 ? 5.745 7.542 16.365 1.00 82.62 89 LEU A C 1
ATOM 720 O O . LEU A 1 89 ? 5.629 7.387 15.151 1.00 82.62 89 LEU A O 1
ATOM 724 N N . ARG A 1 90 ? 6.613 8.403 16.909 1.00 83.44 90 ARG A N 1
ATOM 725 C CA . ARG A 1 90 ? 7.533 9.232 16.124 1.00 83.44 90 ARG A CA 1
ATOM 726 C C . ARG A 1 90 ? 8.430 8.380 15.233 1.00 83.44 90 ARG A C 1
ATOM 728 O O . ARG A 1 90 ? 8.520 8.644 14.043 1.00 83.44 90 ARG A O 1
ATOM 735 N N . GLU A 1 91 ? 9.032 7.334 15.791 1.00 85.44 91 GLU A N 1
ATOM 736 C CA . GLU A 1 91 ? 9.866 6.409 15.022 1.00 85.44 91 GLU A CA 1
ATOM 737 C C . GLU A 1 91 ? 9.054 5.671 13.946 1.00 85.44 91 GLU A C 1
ATOM 739 O O . GLU A 1 91 ? 9.506 5.528 12.812 1.00 85.44 91 GLU A O 1
ATOM 744 N N . ALA A 1 92 ? 7.836 5.220 14.265 1.00 86.12 92 ALA A N 1
ATOM 745 C CA . ALA A 1 92 ? 6.970 4.573 13.282 1.00 86.12 92 ALA A CA 1
ATOM 746 C C . ALA A 1 92 ? 6.627 5.508 12.104 1.00 86.12 92 ALA A C 1
ATOM 748 O O . ALA A 1 92 ? 6.608 5.057 10.958 1.00 86.12 92 ALA A O 1
ATOM 749 N N . ASN A 1 93 ? 6.392 6.796 12.376 1.00 87.62 93 ASN A N 1
ATOM 750 C CA . ASN A 1 93 ? 6.143 7.812 11.351 1.00 87.62 93 ASN A CA 1
ATOM 751 C C . ASN A 1 93 ? 7.404 8.098 10.520 1.00 87.62 93 ASN A C 1
ATOM 753 O O . ASN A 1 93 ? 7.339 8.062 9.294 1.00 87.62 93 ASN A O 1
ATOM 757 N N . GLU A 1 94 ? 8.559 8.284 11.165 1.00 89.25 94 GLU A N 1
ATOM 758 C CA . GLU A 1 94 ? 9.845 8.523 10.494 1.00 89.25 94 GLU A CA 1
ATOM 759 C C . GLU A 1 94 ? 10.206 7.376 9.538 1.00 89.25 94 GLU A C 1
ATOM 761 O O . GLU A 1 94 ? 10.585 7.607 8.389 1.00 89.25 94 GLU A O 1
ATOM 766 N N . ARG A 1 95 ? 9.989 6.121 9.961 1.00 89.88 95 ARG A N 1
ATOM 767 C CA . ARG A 1 95 ? 10.187 4.946 9.098 1.00 89.88 95 ARG A CA 1
ATOM 768 C C . ARG A 1 95 ? 9.290 4.990 7.850 1.00 89.88 95 ARG A C 1
ATOM 770 O O . ARG A 1 95 ? 9.732 4.563 6.781 1.00 89.88 95 ARG A O 1
ATOM 777 N N . ILE A 1 96 ? 8.039 5.459 7.959 1.00 91.12 96 ILE A N 1
ATOM 778 C CA . ILE A 1 96 ? 7.140 5.614 6.797 1.00 91.12 96 ILE A CA 1
ATOM 779 C C . ILE A 1 96 ? 7.650 6.710 5.872 1.00 91.12 96 ILE A C 1
ATOM 781 O O . ILE A 1 96 ? 7.752 6.469 4.672 1.00 91.12 96 ILE A O 1
ATOM 785 N N . GLU A 1 97 ? 7.982 7.881 6.412 1.00 90.88 97 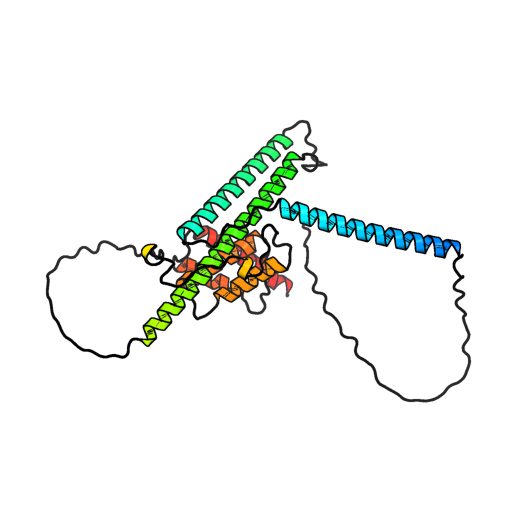GLU A N 1
ATOM 786 C CA . GLU A 1 97 ? 8.481 9.010 5.624 1.00 90.88 97 GLU A CA 1
ATOM 787 C C . GLU A 1 97 ? 9.752 8.633 4.855 1.00 90.88 97 GLU A C 1
ATOM 789 O O . GLU A 1 97 ? 9.860 8.901 3.657 1.00 90.88 97 GLU A O 1
ATOM 794 N N . GLU A 1 98 ? 10.680 7.921 5.499 1.00 91.56 98 GLU A N 1
ATOM 795 C CA . GLU A 1 98 ? 11.894 7.418 4.858 1.00 91.56 98 GLU A CA 1
ATOM 796 C C . GLU A 1 98 ? 11.579 6.401 3.746 1.00 91.56 98 GLU A C 1
ATOM 798 O O . GLU A 1 98 ? 12.160 6.457 2.657 1.00 91.56 98 GLU A O 1
ATOM 803 N N . ALA A 1 99 ? 10.655 5.465 3.993 1.00 91.38 99 ALA A N 1
ATOM 804 C CA . ALA A 1 99 ? 10.256 4.468 3.003 1.00 91.38 99 ALA A CA 1
ATOM 805 C C . ALA A 1 99 ? 9.566 5.109 1.786 1.00 91.38 99 ALA A C 1
ATOM 807 O O . ALA A 1 99 ? 9.903 4.779 0.646 1.00 91.38 99 ALA A O 1
ATOM 808 N N . ASP A 1 100 ? 8.653 6.055 2.016 1.00 91.69 100 ASP A N 1
ATOM 809 C CA . ASP A 1 100 ? 7.948 6.792 0.966 1.00 91.69 100 ASP A CA 1
ATOM 810 C C . ASP A 1 100 ? 8.918 7.665 0.155 1.00 91.69 100 ASP A C 1
ATOM 812 O O . ASP A 1 100 ? 8.864 7.655 -1.077 1.00 91.69 100 ASP A O 1
ATOM 816 N N . ALA A 1 101 ? 9.871 8.339 0.808 1.00 93.44 101 ALA A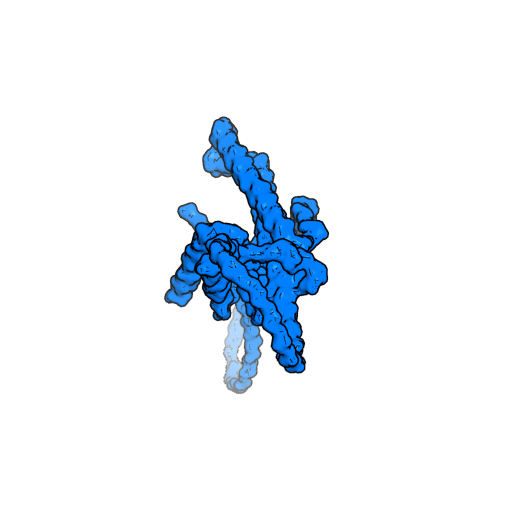 N 1
ATOM 817 C CA . ALA A 1 101 ? 10.906 9.119 0.131 1.00 93.44 101 ALA A CA 1
ATOM 818 C C . ALA A 1 101 ? 11.802 8.244 -0.764 1.00 93.44 101 ALA A C 1
ATOM 820 O O . ALA A 1 101 ? 12.057 8.591 -1.923 1.00 93.44 101 ALA A O 1
ATOM 821 N N . LYS A 1 102 ? 12.242 7.077 -0.268 1.00 93.50 102 LYS A N 1
ATOM 822 C CA . LYS A 1 102 ? 13.027 6.107 -1.055 1.00 93.50 102 LYS A CA 1
ATOM 823 C C . LYS A 1 102 ? 12.237 5.587 -2.251 1.00 93.50 102 LYS A C 1
ATOM 825 O O . LYS A 1 102 ? 12.764 5.540 -3.364 1.00 93.50 102 LYS A O 1
ATOM 830 N N . PHE A 1 103 ? 10.974 5.218 -2.044 1.00 94.38 103 PHE A N 1
ATOM 831 C CA . PHE A 1 103 ? 10.115 4.739 -3.120 1.00 94.38 103 PHE A CA 1
ATOM 832 C C . PHE A 1 103 ? 9.890 5.819 -4.185 1.00 94.38 103 PHE A C 1
ATOM 834 O O . PHE A 1 103 ? 10.069 5.550 -5.374 1.00 94.38 103 PHE A O 1
ATOM 841 N N . GLN A 1 104 ? 9.578 7.050 -3.777 1.00 94.56 104 GLN A N 1
ATOM 842 C CA . GLN A 1 104 ? 9.357 8.160 -4.699 1.00 94.56 104 GLN A CA 1
ATOM 843 C C . GLN A 1 104 ? 10.622 8.497 -5.501 1.00 94.56 104 GLN A C 1
ATOM 845 O O . GLN A 1 104 ? 10.559 8.630 -6.724 1.00 94.56 104 GLN A O 1
ATOM 850 N N . SER A 1 105 ? 11.788 8.522 -4.849 1.00 95.25 105 SER A N 1
ATOM 851 C CA . SER A 1 105 ? 13.079 8.690 -5.525 1.00 95.25 105 SER A CA 1
ATOM 852 C C . SER A 1 105 ? 13.323 7.603 -6.584 1.00 95.25 105 SER A C 1
ATOM 854 O O . SER A 1 105 ? 13.718 7.901 -7.714 1.00 95.25 105 SER A O 1
ATOM 856 N N . ALA A 1 106 ? 13.004 6.342 -6.276 1.00 93.75 106 ALA A N 1
ATOM 857 C CA . ALA A 1 106 ? 13.126 5.242 -7.230 1.00 93.75 106 ALA A CA 1
ATOM 858 C C . ALA A 1 106 ? 12.124 5.337 -8.394 1.00 93.75 106 ALA A C 1
ATOM 860 O O . ALA A 1 106 ? 12.465 4.971 -9.524 1.00 93.75 106 ALA A O 1
ATOM 861 N N . VAL A 1 107 ? 10.907 5.840 -8.158 1.00 95.19 107 VAL A N 1
ATOM 862 C CA . VAL A 1 107 ? 9.913 6.117 -9.212 1.00 95.19 107 VAL A CA 1
ATOM 863 C C . VAL A 1 107 ? 10.438 7.175 -10.180 1.00 95.19 107 VAL A C 1
ATOM 865 O O . VAL A 1 107 ? 10.358 6.982 -11.398 1.00 95.19 107 VAL A O 1
ATOM 868 N N . ASP A 1 108 ? 11.004 8.261 -9.658 1.00 96.00 108 ASP A N 1
ATOM 869 C CA . ASP A 1 108 ? 11.531 9.353 -10.474 1.00 96.00 108 ASP A CA 1
ATOM 870 C C . ASP A 1 108 ? 12.786 8.927 -11.250 1.00 96.00 108 ASP A C 1
ATOM 872 O O . ASP A 1 108 ? 12.842 9.130 -12.465 1.00 96.00 108 ASP A O 1
ATOM 876 N N . SER A 1 109 ? 13.708 8.193 -10.618 1.00 94.31 109 SER A N 1
ATOM 877 C CA . SER A 1 109 ? 14.855 7.569 -11.298 1.00 94.31 109 SER A CA 1
ATOM 878 C C . SER A 1 109 ? 14.410 6.611 -12.415 1.00 94.31 109 SER A C 1
ATOM 880 O O . SER A 1 109 ? 14.869 6.689 -13.558 1.00 94.31 109 SER A O 1
ATOM 882 N N . THR A 1 110 ? 13.418 5.753 -12.146 1.00 94.12 110 THR A N 1
ATOM 883 C CA . THR A 1 110 ? 12.855 4.848 -13.163 1.00 94.12 110 THR A CA 1
ATOM 884 C C . THR A 1 110 ? 12.252 5.625 -14.331 1.00 94.12 110 THR A C 1
ATOM 886 O O . THR A 1 110 ? 12.388 5.217 -15.490 1.00 94.12 110 THR A O 1
ATOM 889 N N . ARG A 1 111 ? 11.560 6.734 -14.050 1.00 95.44 111 ARG A N 1
ATOM 890 C CA . ARG A 1 111 ? 10.972 7.608 -15.072 1.00 95.44 111 ARG A CA 1
ATOM 891 C C . ARG A 1 111 ? 12.058 8.248 -15.931 1.00 95.44 111 ARG A C 1
ATOM 893 O O . ARG A 1 111 ? 11.910 8.264 -17.153 1.00 95.44 111 ARG A O 1
ATOM 900 N N . GLU A 1 112 ? 13.135 8.721 -15.319 1.00 95.44 112 GLU A N 1
ATOM 901 C CA . GLU A 1 112 ? 14.263 9.339 -16.010 1.00 95.44 112 GLU A CA 1
ATOM 902 C C . GLU A 1 112 ? 14.996 8.339 -16.908 1.00 95.44 112 GLU A C 1
ATOM 904 O O . GLU A 1 112 ? 15.151 8.589 -18.104 1.00 95.44 112 GLU A O 1
ATOM 909 N N . ILE A 1 113 ? 15.322 7.145 -16.403 1.00 93.25 113 ILE A N 1
ATOM 910 C CA . ILE A 1 113 ? 15.944 6.085 -17.211 1.00 93.25 113 ILE A CA 1
ATOM 911 C C . ILE A 1 113 ? 15.026 5.697 -18.375 1.00 93.25 113 ILE A C 1
ATOM 913 O O . ILE A 1 113 ? 15.466 5.606 -19.523 1.00 93.25 113 ILE A O 1
ATOM 917 N N . LYS A 1 114 ? 13.722 5.523 -18.126 1.00 93.94 114 LYS A N 1
ATOM 918 C CA . LYS A 1 114 ? 12.745 5.233 -19.189 1.00 93.94 114 LYS A CA 1
ATOM 919 C C . LYS A 1 114 ? 12.644 6.346 -20.229 1.00 93.94 114 LYS A C 1
ATOM 921 O O . LYS A 1 114 ? 12.334 6.042 -21.383 1.00 93.94 114 LYS A O 1
ATOM 926 N N . LYS A 1 115 ? 12.858 7.604 -19.841 1.00 95.56 115 LYS A N 1
ATOM 927 C CA . LYS A 1 115 ? 12.897 8.752 -20.749 1.00 95.56 115 LYS A CA 1
ATOM 928 C C . LYS A 1 115 ? 14.174 8.724 -21.590 1.00 95.56 115 LYS A C 1
ATOM 930 O O . LYS A 1 115 ? 14.070 8.669 -22.811 1.00 95.56 115 LYS A O 1
ATOM 935 N N . MET A 1 116 ? 15.343 8.604 -20.959 1.00 93.75 116 MET A N 1
ATOM 936 C CA . MET A 1 116 ? 16.638 8.508 -21.648 1.00 93.75 116 MET A CA 1
ATOM 937 C C . MET A 1 116 ? 16.674 7.354 -22.658 1.00 93.75 116 MET A C 1
ATOM 939 O O . MET A 1 116 ? 17.123 7.522 -23.788 1.00 93.75 116 MET A O 1
ATOM 943 N N . LYS A 1 117 ? 16.147 6.176 -22.293 1.00 93.25 117 LYS A N 1
ATOM 944 C CA . LYS A 1 117 ? 16.082 5.019 -23.203 1.00 93.25 117 LYS A CA 1
ATOM 945 C C . LYS A 1 117 ? 15.022 5.147 -24.294 1.00 93.25 117 LYS A C 1
ATOM 947 O O . LYS A 1 117 ? 15.094 4.405 -25.262 1.00 93.25 117 LYS A O 1
ATOM 952 N N . ARG A 1 118 ? 14.032 6.032 -24.147 1.00 91.25 118 ARG A N 1
ATOM 953 C CA . ARG A 1 118 ? 13.054 6.336 -25.205 1.00 91.25 118 ARG A CA 1
ATOM 954 C C . ARG A 1 118 ? 13.626 7.314 -26.227 1.00 91.25 118 ARG A C 1
ATOM 956 O O . ARG A 1 118 ? 13.278 7.243 -27.398 1.00 91.25 118 ARG A O 1
ATOM 963 N N . GLU A 1 119 ? 14.478 8.220 -25.765 1.00 93.19 119 GLU A N 1
ATOM 964 C CA . GLU A 1 119 ? 15.178 9.207 -26.589 1.00 93.19 119 GLU A CA 1
ATOM 965 C C . GLU A 1 119 ? 16.429 8.622 -27.268 1.00 93.19 119 GLU A C 1
ATOM 967 O O . GLU A 1 119 ? 16.985 9.242 -28.173 1.00 93.19 119 GLU A O 1
ATOM 972 N N . SER A 1 120 ? 16.871 7.423 -26.873 1.00 90.69 120 SER A N 1
ATOM 973 C CA . SER A 1 120 ? 18.026 6.770 -27.484 1.00 90.69 120 SER A CA 1
ATOM 974 C C . SER A 1 120 ? 17.711 6.226 -28.880 1.00 90.69 120 SER A C 1
ATOM 976 O O . SER A 1 120 ? 16.612 5.748 -29.162 1.00 90.69 120 SER A O 1
ATOM 978 N N . ALA A 1 121 ? 18.725 6.218 -29.750 1.00 87.38 121 ALA A N 1
ATOM 979 C CA . ALA A 1 121 ? 18.638 5.610 -31.081 1.00 87.38 121 ALA A CA 1
ATOM 980 C C . ALA A 1 121 ? 18.364 4.097 -31.027 1.00 87.38 121 ALA A C 1
ATOM 982 O O . ALA A 1 121 ? 17.891 3.503 -31.991 1.00 87.38 121 ALA A O 1
ATOM 983 N N . GLU A 1 122 ? 18.657 3.475 -29.884 1.00 87.69 122 GLU A N 1
ATOM 984 C CA . GLU A 1 122 ? 18.369 2.075 -29.631 1.00 87.69 122 GLU A CA 1
ATOM 985 C C . GLU A 1 122 ? 16.904 1.829 -29.278 1.00 87.69 122 GLU A C 1
ATOM 987 O O . GLU A 1 122 ? 16.556 0.667 -29.160 1.00 87.69 122 GLU A O 1
ATOM 992 N N . TRP A 1 123 ? 16.037 2.827 -29.069 1.00 92.44 123 TRP A N 1
ATOM 993 C CA . TRP A 1 123 ? 14.622 2.607 -28.736 1.00 92.44 123 TRP A CA 1
ATOM 994 C C . TRP A 1 123 ? 13.863 1.907 -29.872 1.00 92.44 123 TRP A C 1
ATOM 996 O O . TRP A 1 123 ? 13.988 2.263 -31.037 1.00 92.44 123 TRP A O 1
ATOM 1006 N N . ASP A 1 124 ? 13.038 0.910 -29.533 1.00 89.44 124 ASP A N 1
ATOM 1007 C CA . ASP A 1 124 ? 12.116 0.280 -30.489 1.00 89.44 124 ASP A CA 1
ATOM 1008 C C . ASP A 1 124 ? 10.716 0.202 -29.863 1.00 89.44 124 ASP A C 1
ATOM 1010 O O . ASP A 1 124 ? 10.551 -0.507 -28.865 1.00 89.44 124 ASP A O 1
ATOM 1014 N N . PRO A 1 125 ? 9.706 0.892 -30.423 1.00 89.50 125 PRO A N 1
ATOM 1015 C CA . PR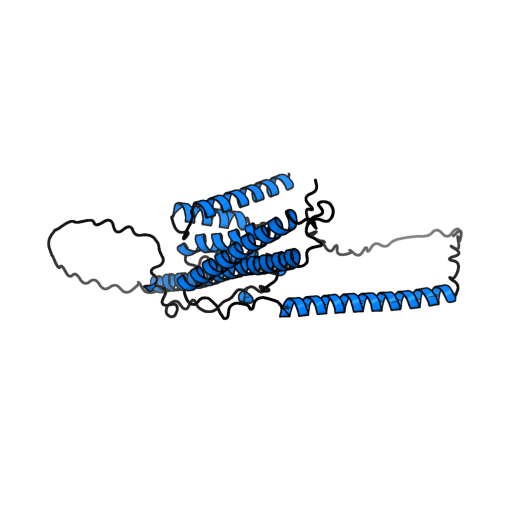O A 1 125 ? 8.333 0.837 -29.932 1.00 89.50 125 PRO A CA 1
ATOM 1016 C C . PRO A 1 125 ? 7.710 -0.568 -29.917 1.00 89.50 125 PRO A C 1
ATOM 1018 O O . PRO A 1 125 ? 6.834 -0.811 -29.090 1.00 89.50 125 PRO A O 1
ATOM 1021 N N . GLN A 1 126 ? 8.129 -1.487 -30.798 1.00 90.00 126 GLN A N 1
ATOM 1022 C CA . GLN A 1 126 ? 7.556 -2.839 -30.870 1.00 90.00 126 GLN A CA 1
ATOM 1023 C C . GLN A 1 126 ? 8.052 -3.750 -29.741 1.00 90.00 126 GLN A C 1
ATOM 1025 O O . GLN A 1 126 ? 7.293 -4.572 -29.231 1.00 90.00 126 GLN A O 1
ATOM 1030 N N . ILE A 1 127 ? 9.314 -3.594 -29.330 1.00 87.56 127 ILE A N 1
ATOM 1031 C CA . ILE A 1 127 ? 9.933 -4.364 -28.235 1.00 87.56 127 ILE A CA 1
ATOM 1032 C C . ILE A 1 127 ? 9.729 -3.658 -26.883 1.00 87.56 127 ILE A C 1
ATOM 1034 O O . ILE A 1 127 ? 9.646 -4.296 -25.829 1.00 87.56 127 ILE A O 1
ATOM 1038 N N . GLY A 1 128 ? 9.649 -2.327 -26.895 1.00 91.00 128 GLY A N 1
ATOM 1039 C CA . GLY A 1 128 ? 9.540 -1.496 -25.706 1.00 91.00 128 GLY A CA 1
ATOM 1040 C C . GLY A 1 128 ? 10.787 -1.564 -24.818 1.00 91.00 128 GLY A C 1
ATOM 1041 O O . GLY A 1 128 ? 11.922 -1.648 -25.290 1.00 91.00 128 GLY A O 1
ATOM 1042 N N . TYR A 1 129 ? 10.577 -1.536 -23.498 1.00 90.62 129 TYR A N 1
ATOM 1043 C CA . TYR A 1 129 ? 11.664 -1.509 -22.512 1.00 90.62 129 TYR A CA 1
ATOM 1044 C C . TYR A 1 129 ? 12.345 -2.864 -22.267 1.00 90.62 129 TYR A C 1
ATOM 1046 O O . TYR A 1 129 ? 13.371 -2.907 -21.593 1.00 90.62 129 TYR A O 1
ATOM 1054 N N . GLY A 1 130 ? 11.807 -3.964 -22.809 1.00 86.62 130 GLY A N 1
ATOM 1055 C CA . GLY A 1 130 ? 12.242 -5.326 -22.472 1.00 86.62 130 GLY A CA 1
ATOM 1056 C C . GLY A 1 130 ? 13.693 -5.650 -22.837 1.00 86.62 130 GLY A C 1
ATOM 1057 O O . GLY A 1 130 ? 14.297 -6.525 -22.225 1.00 86.62 130 GLY A O 1
ATOM 1058 N N . LYS A 1 131 ? 14.279 -4.925 -23.794 1.00 88.38 131 LYS A N 1
ATOM 1059 C CA . LYS A 1 131 ? 15.691 -5.081 -24.175 1.00 88.38 131 LYS A CA 1
ATOM 1060 C C . LYS A 1 131 ? 16.674 -4.372 -23.243 1.00 88.38 131 LYS A C 1
ATOM 1062 O O . LYS A 1 131 ? 17.854 -4.708 -23.241 1.00 88.38 131 LYS A O 1
ATOM 1067 N N . PHE A 1 132 ? 16.214 -3.400 -22.456 1.00 90.25 132 PHE A N 1
ATOM 1068 C CA . PHE A 1 132 ? 17.083 -2.627 -21.576 1.00 90.25 132 PHE A CA 1
ATOM 1069 C C . PHE A 1 132 ? 17.134 -3.287 -20.200 1.00 90.25 132 PHE A C 1
ATOM 1071 O O . PHE A 1 132 ? 16.205 -3.162 -19.394 1.00 90.25 132 PHE A O 1
ATOM 1078 N N . ARG A 1 133 ? 18.246 -3.979 -19.926 1.00 91.25 133 ARG A N 1
ATOM 1079 C CA . ARG A 1 133 ? 18.488 -4.614 -18.624 1.00 91.25 133 ARG A CA 1
ATOM 1080 C C . ARG A 1 133 ? 18.401 -3.600 -17.482 1.00 91.25 133 ARG A C 1
ATOM 1082 O O . ARG A 1 133 ? 17.709 -3.870 -16.512 1.00 91.25 133 ARG A O 1
ATOM 1089 N N . GLU A 1 134 ? 18.985 -2.416 -17.661 1.00 90.00 134 GLU A N 1
ATOM 1090 C CA . GLU A 1 134 ? 18.953 -1.311 -16.689 1.00 90.00 134 GLU A CA 1
ATOM 1091 C C . GLU A 1 134 ? 17.522 -0.915 -16.293 1.00 90.00 134 GLU A C 1
ATOM 1093 O O . GLU A 1 134 ? 17.212 -0.798 -15.114 1.00 90.00 134 GLU A O 1
ATOM 1098 N N . VAL A 1 135 ? 16.606 -0.781 -17.264 1.00 92.19 135 VAL A N 1
ATOM 1099 C CA . VAL A 1 135 ? 15.198 -0.450 -16.973 1.00 92.19 135 VAL A CA 1
ATOM 1100 C C . VAL A 1 135 ? 14.532 -1.582 -16.197 1.00 92.19 135 VAL A C 1
ATOM 1102 O O . VAL A 1 135 ? 13.740 -1.335 -15.292 1.00 92.19 135 VAL A O 1
ATOM 1105 N N . SER A 1 136 ? 14.844 -2.829 -16.548 1.00 90.56 136 SER A N 1
ATOM 1106 C CA . SER A 1 136 ? 14.279 -4.003 -15.881 1.00 90.56 136 SER A CA 1
ATOM 1107 C C . SER A 1 136 ? 14.791 -4.152 -14.446 1.00 90.56 136 SER A C 1
ATOM 1109 O O . SER A 1 136 ? 14.017 -4.500 -13.560 1.00 90.56 136 SER A O 1
ATOM 1111 N N . GLU A 1 137 ? 16.075 -3.888 -14.205 1.00 90.62 137 GLU A N 1
ATOM 1112 C CA . GLU A 1 137 ? 16.688 -3.886 -12.873 1.00 90.62 137 GLU A CA 1
ATOM 1113 C C . GLU A 1 137 ? 16.118 -2.758 -12.009 1.00 90.62 137 GLU A C 1
ATOM 1115 O O . GLU A 1 137 ? 15.663 -3.034 -10.900 1.00 90.62 137 GLU A O 1
ATOM 1120 N N . GLN A 1 138 ? 16.005 -1.541 -12.553 1.00 91.81 138 GLN A N 1
ATOM 1121 C CA . GLN A 1 138 ? 15.428 -0.409 -11.827 1.00 91.81 138 GLN A CA 1
ATOM 1122 C C . GLN A 1 138 ? 13.957 -0.645 -11.461 1.00 91.81 138 GLN A C 1
ATOM 1124 O O . GLN A 1 138 ? 13.534 -0.358 -10.346 1.00 91.81 138 GLN A O 1
ATOM 1129 N N . VAL A 1 139 ? 13.158 -1.211 -12.375 1.00 92.44 139 VAL A N 1
ATOM 1130 C CA . VAL A 1 139 ? 11.752 -1.541 -12.088 1.00 92.44 139 VAL A CA 1
ATOM 1131 C C . VAL A 1 139 ? 11.643 -2.602 -10.989 1.00 92.44 139 VAL A C 1
ATOM 1133 O O . VAL A 1 139 ? 10.740 -2.515 -10.159 1.00 92.44 139 VAL A O 1
ATOM 1136 N N . LYS A 1 140 ? 12.550 -3.588 -10.949 1.00 90.25 140 LYS A N 1
ATOM 1137 C CA . LYS A 1 140 ? 12.587 -4.581 -9.863 1.00 90.25 140 LYS A CA 1
ATOM 1138 C C . LYS A 1 140 ? 12.921 -3.933 -8.521 1.00 90.25 140 LYS A C 1
ATOM 1140 O O . LYS A 1 140 ? 12.261 -4.239 -7.535 1.00 90.25 140 LYS A O 1
ATOM 1145 N N . GLU A 1 141 ? 13.905 -3.040 -8.488 1.00 90.19 141 GLU A N 1
ATOM 1146 C CA . GLU A 1 141 ? 14.276 -2.298 -7.280 1.00 90.19 141 GLU A CA 1
ATOM 1147 C C . GLU A 1 141 ? 13.127 -1.409 -6.784 1.00 90.19 141 GLU A C 1
ATOM 1149 O O . GLU A 1 141 ? 12.734 -1.494 -5.623 1.00 90.19 141 GLU A O 1
ATOM 1154 N N . MET A 1 142 ? 12.508 -0.643 -7.688 1.00 92.88 142 MET A N 1
ATOM 1155 C CA . MET A 1 142 ? 11.330 0.179 -7.401 1.00 92.88 142 MET A CA 1
ATOM 1156 C C . MET A 1 142 ? 10.175 -0.663 -6.832 1.00 92.88 142 MET A C 1
ATOM 1158 O O . MET A 1 142 ? 9.529 -0.249 -5.870 1.00 92.88 142 MET A O 1
ATOM 1162 N N . ASN A 1 143 ? 9.920 -1.856 -7.381 1.00 91.25 143 ASN A N 1
ATOM 1163 C CA . ASN A 1 143 ? 8.899 -2.763 -6.848 1.00 91.25 143 ASN A CA 1
ATOM 1164 C C . ASN A 1 143 ? 9.266 -3.308 -5.458 1.00 91.25 143 ASN A C 1
ATOM 1166 O O . ASN A 1 143 ? 8.381 -3.429 -4.615 1.00 91.25 143 ASN A O 1
ATOM 1170 N N . GLY A 1 144 ? 10.544 -3.593 -5.192 1.00 88.62 144 GLY A N 1
ATOM 1171 C CA . GLY A 1 144 ? 11.010 -3.979 -3.856 1.00 88.62 144 GLY A CA 1
ATOM 1172 C C . GLY A 1 144 ? 10.778 -2.876 -2.820 1.00 88.62 144 GLY A C 1
ATOM 1173 O O . GLY A 1 144 ? 10.254 -3.141 -1.740 1.00 88.62 144 GLY A O 1
ATOM 1174 N N . LEU A 1 145 ? 11.073 -1.622 -3.177 1.00 91.19 145 LEU A N 1
ATOM 1175 C CA . LEU A 1 145 ? 10.808 -0.460 -2.322 1.00 91.19 145 LEU A CA 1
ATOM 1176 C C . LEU A 1 145 ? 9.310 -0.226 -2.103 1.00 91.19 145 LEU A C 1
ATOM 1178 O O . LEU A 1 145 ? 8.896 0.079 -0.991 1.00 91.19 145 LEU A O 1
ATOM 1182 N N . ARG A 1 146 ? 8.481 -0.452 -3.127 1.00 92.00 146 ARG A N 1
ATOM 1183 C CA . ARG A 1 146 ? 7.017 -0.409 -2.997 1.00 92.00 146 ARG A CA 1
ATOM 1184 C C . ARG A 1 146 ? 6.506 -1.403 -1.954 1.00 92.00 146 ARG A C 1
ATOM 1186 O O . ARG A 1 146 ? 5.684 -1.046 -1.116 1.00 92.00 146 ARG A O 1
ATOM 1193 N N . VAL A 1 147 ? 6.994 -2.646 -1.999 1.00 90.44 147 VAL A N 1
ATOM 1194 C CA . VAL A 1 147 ? 6.651 -3.670 -0.997 1.00 90.44 147 VAL A CA 1
ATOM 1195 C C . VAL A 1 147 ? 7.113 -3.226 0.389 1.00 90.44 147 VAL A C 1
ATOM 1197 O O . VAL A 1 147 ? 6.341 -3.311 1.340 1.00 90.44 147 VAL A O 1
ATOM 1200 N N . ARG A 1 148 ? 8.320 -2.662 0.497 1.00 89.56 148 ARG A N 1
ATOM 1201 C CA . ARG A 1 148 ? 8.848 -2.134 1.758 1.00 89.56 148 ARG A CA 1
ATOM 1202 C C . ARG A 1 148 ? 7.978 -1.020 2.346 1.00 89.56 148 ARG A C 1
ATOM 1204 O O . ARG A 1 148 ? 7.752 -1.013 3.551 1.00 89.56 148 ARG A O 1
ATOM 1211 N N . THR A 1 149 ? 7.441 -0.123 1.520 1.00 91.62 149 THR A N 1
ATOM 1212 C CA . THR A 1 149 ? 6.461 0.885 1.956 1.00 91.62 149 THR A CA 1
ATOM 1213 C C . THR A 1 149 ? 5.212 0.238 2.556 1.00 91.62 149 THR A C 1
ATOM 1215 O O . THR A 1 149 ? 4.757 0.655 3.621 1.00 91.62 149 THR A O 1
ATOM 1218 N N . TYR A 1 150 ? 4.662 -0.796 1.910 1.00 92.00 150 TYR A N 1
ATOM 1219 C CA . TYR A 1 150 ? 3.494 -1.509 2.436 1.00 92.00 150 TYR A CA 1
ATOM 1220 C C . TYR A 1 150 ? 3.782 -2.143 3.793 1.00 92.00 150 TYR A C 1
ATOM 1222 O O . TYR A 1 150 ? 2.994 -1.993 4.722 1.00 92.00 150 TYR A O 1
ATOM 1230 N N . GLU A 1 151 ? 4.928 -2.806 3.917 1.00 91.50 151 GLU A N 1
ATOM 1231 C CA . GLU A 1 151 ? 5.369 -3.420 5.166 1.00 91.50 151 GLU A CA 1
ATOM 1232 C C . GLU A 1 151 ? 5.506 -2.381 6.270 1.00 91.50 151 GLU A C 1
ATOM 1234 O O . GLU A 1 151 ? 4.918 -2.543 7.329 1.00 91.50 151 GLU A O 1
ATOM 1239 N N . THR A 1 152 ? 6.206 -1.274 6.022 1.00 91.31 152 THR A N 1
ATOM 1240 C CA . THR A 1 152 ? 6.406 -0.238 7.041 1.00 91.31 152 THR A CA 1
ATOM 1241 C C . THR A 1 152 ? 5.084 0.393 7.501 1.00 91.31 152 THR A C 1
ATOM 1243 O O . THR A 1 152 ? 4.899 0.632 8.694 1.00 91.31 152 THR A O 1
ATOM 1246 N N . ARG A 1 153 ? 4.121 0.594 6.593 1.00 92.25 153 ARG A N 1
ATOM 1247 C CA . ARG A 1 153 ? 2.770 1.066 6.948 1.00 92.25 153 ARG A CA 1
ATOM 1248 C C . ARG A 1 153 ? 2.003 0.053 7.796 1.00 92.25 153 ARG A C 1
ATOM 1250 O O . ARG A 1 153 ? 1.364 0.420 8.783 1.00 92.25 153 ARG A O 1
ATOM 1257 N N . LEU A 1 154 ? 2.087 -1.230 7.452 1.00 92.50 154 LEU A N 1
ATOM 1258 C CA . LEU A 1 154 ? 1.460 -2.283 8.247 1.00 92.50 154 LEU A CA 1
ATOM 1259 C C . LEU A 1 154 ? 2.154 -2.470 9.609 1.00 92.50 154 LEU A C 1
ATOM 1261 O O . LEU A 1 154 ? 1.456 -2.693 10.592 1.00 92.50 154 LEU A O 1
ATOM 1265 N N . GLU A 1 155 ? 3.474 -2.299 9.715 1.00 91.00 155 GLU A N 1
ATOM 1266 C CA . GLU A 1 155 ? 4.200 -2.276 10.998 1.00 91.00 155 GLU A CA 1
ATOM 1267 C C . GLU A 1 155 ? 3.693 -1.164 11.918 1.00 91.00 155 GLU A C 1
ATOM 1269 O O . GLU A 1 155 ? 3.407 -1.402 13.093 1.00 91.00 155 GLU A O 1
ATOM 1274 N N . ARG A 1 156 ? 3.489 0.044 11.377 1.00 90.19 156 ARG A N 1
ATOM 1275 C CA . ARG A 1 156 ? 2.848 1.135 12.122 1.00 90.19 156 ARG A CA 1
ATOM 1276 C C . ARG A 1 156 ? 1.445 0.747 12.586 1.00 90.19 156 ARG A C 1
ATOM 1278 O O . ARG A 1 156 ? 1.090 0.994 13.736 1.00 90.19 156 ARG A O 1
ATOM 1285 N N . ALA A 1 157 ? 0.652 0.090 11.739 1.00 91.81 157 ALA A N 1
ATOM 1286 C CA . ALA A 1 157 ? -0.668 -0.392 12.137 1.00 91.81 157 ALA A CA 1
ATOM 1287 C C . ALA A 1 157 ? -0.596 -1.440 13.267 1.00 91.81 157 ALA A C 1
ATOM 1289 O O . ALA A 1 157 ? -1.422 -1.402 14.180 1.00 91.81 157 ALA A O 1
ATOM 1290 N N . VAL A 1 158 ? 0.390 -2.346 13.250 1.00 90.38 158 VAL A N 1
ATOM 1291 C CA . VAL A 1 158 ? 0.630 -3.306 14.344 1.00 90.38 158 VAL A CA 1
ATOM 1292 C C . VAL A 1 158 ? 0.986 -2.577 15.641 1.00 90.38 158 VAL A C 1
ATOM 1294 O O . VAL A 1 158 ? 0.391 -2.874 16.681 1.00 90.38 158 VAL A O 1
ATOM 1297 N N . PHE A 1 159 ? 1.886 -1.594 15.575 1.00 88.81 159 PHE A N 1
ATOM 1298 C CA . PHE A 1 159 ? 2.242 -0.748 16.714 1.00 88.81 159 PHE A CA 1
ATOM 1299 C C . PHE A 1 159 ? 1.000 -0.076 17.319 1.00 88.81 159 PHE A C 1
ATOM 1301 O O . PHE A 1 159 ? 0.724 -0.230 18.510 1.00 88.81 159 PHE A O 1
ATOM 1308 N N . LEU A 1 160 ? 0.177 0.573 16.489 1.00 88.81 160 LEU A N 1
ATOM 1309 C CA . LEU A 1 160 ? -1.056 1.231 16.927 1.00 88.81 160 LEU A CA 1
ATOM 1310 C C . LEU A 1 160 ? -2.078 0.243 17.517 1.00 88.81 160 LEU A C 1
ATOM 1312 O O . LEU A 1 160 ? -2.764 0.567 18.487 1.00 88.81 160 LEU A O 1
ATOM 1316 N N . ILE A 1 161 ? -2.180 -0.978 16.978 1.00 89.56 161 ILE A N 1
ATOM 1317 C CA . ILE A 1 161 ? -3.045 -2.036 17.526 1.00 89.56 161 ILE A CA 1
ATOM 1318 C C . ILE A 1 161 ? -2.628 -2.409 18.949 1.00 89.56 161 ILE A C 1
ATOM 1320 O O . ILE A 1 161 ? -3.501 -2.577 19.808 1.00 89.56 161 ILE A O 1
ATOM 1324 N N . GLU A 1 162 ? -1.330 -2.579 19.202 1.00 86.94 162 GLU A N 1
ATOM 1325 C CA . GLU A 1 162 ? -0.820 -2.928 20.531 1.00 86.94 162 GLU A CA 1
ATOM 1326 C C . GLU A 1 162 ? -0.921 -1.743 21.500 1.00 86.94 162 GLU A C 1
ATOM 1328 O O . GLU A 1 162 ? -1.388 -1.930 22.627 1.00 86.94 162 GLU A O 1
ATOM 1333 N N . LEU A 1 163 ? -0.657 -0.516 21.039 1.00 85.38 163 LEU A N 1
ATOM 1334 C CA . LEU A 1 163 ? -0.892 0.705 21.814 1.00 85.38 163 LEU A CA 1
ATOM 1335 C C . LEU A 1 163 ? -2.366 0.836 22.228 1.00 85.38 163 LEU A C 1
ATOM 1337 O O . LEU A 1 163 ? -2.679 1.042 23.403 1.00 85.38 163 LEU A O 1
ATOM 1341 N N . ALA A 1 164 ? -3.297 0.611 21.297 1.00 87.19 164 ALA A N 1
ATOM 1342 C CA . ALA A 1 164 ? -4.729 0.654 21.576 1.00 87.19 164 ALA A CA 1
ATOM 1343 C C . ALA A 1 164 ? -5.168 -0.412 22.589 1.00 87.19 164 ALA A C 1
ATOM 1345 O O . ALA A 1 164 ? -6.097 -0.177 23.367 1.00 87.19 164 ALA A O 1
ATOM 1346 N N . LYS A 1 165 ? -4.516 -1.583 22.598 1.00 85.81 165 LYS A N 1
ATOM 1347 C CA . LYS A 1 165 ? -4.781 -2.651 23.577 1.00 85.81 165 LYS A CA 1
ATOM 1348 C C . LYS A 1 165 ? -4.287 -2.263 24.964 1.00 85.81 165 LYS A C 1
ATOM 1350 O O . LYS A 1 165 ? -5.033 -2.442 25.923 1.00 85.81 165 LYS A O 1
ATOM 1355 N N . GLY A 1 166 ? -3.080 -1.716 25.065 1.00 82.12 166 GLY A N 1
ATOM 1356 C CA . GLY A 1 166 ? -2.528 -1.260 26.337 1.00 82.12 166 GLY A CA 1
ATOM 1357 C C . GLY A 1 166 ? -3.367 -0.136 26.962 1.00 82.12 166 GLY A C 1
ATOM 1358 O O . GLY A 1 166 ? -3.826 -0.262 28.098 1.00 82.12 166 GLY A O 1
ATOM 1359 N N . LEU A 1 167 ? -3.698 0.902 26.184 1.00 81.81 167 LEU A N 1
ATOM 1360 C CA . LEU A 1 167 ? -4.523 2.032 26.642 1.00 81.81 167 LEU A CA 1
ATOM 1361 C C . LEU A 1 167 ? -5.953 1.618 27.029 1.00 81.81 167 LEU A C 1
ATOM 1363 O O . LEU A 1 167 ? -6.536 2.124 27.993 1.00 81.81 167 LEU A O 1
ATOM 1367 N N . GLY A 1 168 ? -6.536 0.682 26.281 1.00 78.56 168 GLY A N 1
ATOM 1368 C CA . GLY A 1 168 ? -7.859 0.147 26.588 1.00 78.56 168 GLY A CA 1
ATOM 1369 C C . GLY A 1 168 ? -7.890 -0.699 27.870 1.00 78.56 168 GLY A C 1
ATOM 1370 O O . GLY A 1 168 ? -8.866 -0.673 28.615 1.00 78.56 168 GLY A O 1
ATOM 1371 N N . ASN A 1 169 ? -6.803 -1.400 28.198 1.00 73.56 169 ASN A N 1
ATOM 1372 C CA . ASN A 1 169 ? -6.696 -2.139 29.458 1.00 73.56 169 ASN A CA 1
ATOM 1373 C C . ASN A 1 169 ? -6.479 -1.212 30.666 1.00 73.56 169 ASN A C 1
ATOM 1375 O O . ASN A 1 169 ? -7.060 -1.451 31.727 1.00 73.56 169 ASN A O 1
ATOM 1379 N N . ALA A 1 170 ? -5.690 -0.145 30.510 1.00 68.00 170 ALA A N 1
ATOM 1380 C CA . ALA A 1 170 ? -5.447 0.835 31.570 1.00 68.00 170 ALA A CA 1
ATOM 1381 C C . ALA A 1 170 ? -6.743 1.553 32.000 1.00 68.00 170 ALA A C 1
ATOM 1383 O O . ALA A 1 170 ? -7.040 1.648 33.190 1.00 68.00 170 ALA A O 1
ATOM 1384 N N . SER A 1 171 ? -7.567 1.967 31.033 1.00 64.62 171 SER A N 1
ATOM 1385 C CA . SER A 1 171 ? -8.871 2.612 31.279 1.00 64.62 171 SER A CA 1
ATOM 1386 C C . SER A 1 171 ? -9.913 1.686 31.931 1.00 64.62 171 SER A C 1
ATOM 1388 O O . SER A 1 171 ? -10.714 2.123 32.761 1.00 64.62 171 SER A O 1
ATOM 1390 N N . ASN A 1 172 ? -9.879 0.387 31.626 1.00 59.22 172 ASN A N 1
ATOM 1391 C CA . ASN A 1 172 ? -10.726 -0.607 32.298 1.00 59.22 172 ASN A CA 1
ATOM 1392 C C . ASN A 1 172 ? -10.252 -0.933 33.726 1.00 59.22 172 ASN A C 1
ATOM 1394 O O . ASN A 1 172 ? -11.043 -1.367 34.559 1.00 59.22 172 ASN A O 1
ATOM 1398 N N . SER A 1 173 ? -8.967 -0.731 34.023 1.00 58.44 173 SER A N 1
ATOM 1399 C CA . SER A 1 173 ? -8.402 -1.000 35.352 1.00 58.44 173 SER A CA 1
ATOM 1400 C C . SER A 1 173 ? -8.674 0.150 36.328 1.00 58.44 173 SER A C 1
ATOM 1402 O O . SER A 1 173 ? -8.983 -0.097 37.491 1.00 58.44 173 SER A O 1
ATOM 1404 N N . SER A 1 174 ? -8.642 1.400 35.854 1.00 54.94 174 SER A N 1
ATOM 1405 C CA . SER A 1 174 ? -8.931 2.590 36.669 1.00 54.94 174 SER A CA 1
ATOM 1406 C C . SER A 1 174 ? -10.418 2.770 37.003 1.00 54.94 174 SER A C 1
ATOM 1408 O O . SER A 1 174 ? -10.751 3.357 38.033 1.00 54.94 174 SER A O 1
ATOM 1410 N N . SER A 1 175 ? -11.322 2.214 36.191 1.00 49.81 175 SER A N 1
ATOM 1411 C CA . SER A 1 175 ? -12.772 2.215 36.446 1.00 49.81 175 SER A CA 1
ATOM 1412 C C . SER A 1 175 ? -13.221 1.196 37.506 1.00 49.81 175 SER A C 1
ATOM 1414 O O . SER A 1 175 ? -14.333 1.306 38.017 1.00 49.81 175 SER A O 1
ATOM 1416 N N . ASN A 1 176 ? -12.350 0.264 37.910 1.00 45.03 176 ASN A N 1
ATOM 1417 C CA . ASN A 1 176 ? -12.615 -0.691 38.994 1.00 45.03 176 ASN A CA 1
ATOM 1418 C C . ASN A 1 176 ? -12.053 -0.260 40.364 1.00 45.03 176 ASN A C 1
ATOM 1420 O O . ASN A 1 176 ? -12.289 -0.947 41.356 1.00 45.03 176 ASN A O 1
ATOM 1424 N N . SER A 1 177 ? -11.336 0.867 40.448 1.00 42.72 177 SER A N 1
ATOM 1425 C CA . SER A 1 177 ? -10.740 1.376 41.697 1.00 42.72 177 SER A CA 1
ATOM 1426 C C . SER A 1 177 ? -11.495 2.542 42.352 1.00 42.72 177 SER A C 1
ATOM 1428 O O . SER A 1 177 ? -11.078 3.025 43.400 1.00 42.72 177 SER A O 1
ATOM 1430 N N . SER A 1 178 ? -12.629 2.988 41.806 1.00 41.97 178 SER A N 1
ATOM 1431 C CA . SER A 1 178 ? -13.438 4.059 42.406 1.00 41.97 178 SER A CA 1
ATOM 1432 C C . SER A 1 178 ? -14.638 3.515 43.187 1.00 41.97 178 SER A C 1
ATOM 1434 O O . SER A 1 178 ? -15.792 3.716 42.814 1.00 41.97 178 SER A O 1
ATOM 1436 N N . SER A 1 179 ? -14.363 2.849 44.308 1.00 41.09 179 SER A N 1
ATOM 1437 C CA . SER A 1 179 ? -15.331 2.687 45.399 1.00 41.09 179 SER A CA 1
ATOM 1438 C C . SER A 1 179 ? -14.626 2.764 46.753 1.00 41.09 179 SER A C 1
ATOM 1440 O O . SER A 1 179 ? -14.549 1.793 47.501 1.00 41.09 179 SER A O 1
ATOM 1442 N N . SER A 1 180 ? -14.109 3.943 47.079 1.00 37.06 180 SER A N 1
ATOM 1443 C CA . SER A 1 180 ? -13.851 4.327 48.464 1.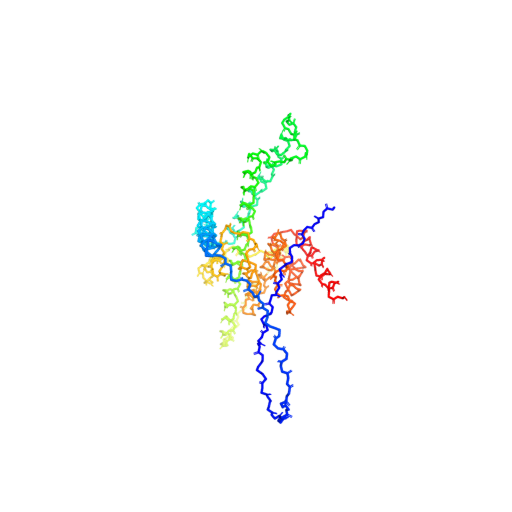00 37.06 180 SER A CA 1
ATOM 1444 C C . SER A 1 180 ? -14.120 5.817 48.613 1.00 37.06 180 SER A C 1
ATOM 1446 O O . SER A 1 180 ? -13.347 6.669 48.185 1.00 37.06 180 SER A O 1
ATOM 1448 N N . SER A 1 181 ? -15.281 6.097 49.188 1.00 43.25 181 SER A N 1
ATOM 1449 C CA . SER A 1 181 ? -15.704 7.385 49.707 1.00 43.25 181 SER A CA 1
ATOM 1450 C C . SER A 1 181 ? -14.684 7.968 50.686 1.00 43.25 181 SER A C 1
ATOM 1452 O O . SER A 1 181 ? -14.399 7.350 51.712 1.00 43.25 181 SER A O 1
ATOM 1454 N N . SER A 1 182 ? -14.254 9.202 50.450 1.00 33.56 182 SER A N 1
ATOM 1455 C CA . SER A 1 182 ? -13.843 10.112 51.518 1.00 33.56 182 SER A CA 1
ATOM 1456 C C . SER A 1 182 ? -14.118 11.554 51.103 1.00 33.56 182 SER A C 1
ATOM 1458 O O . SER A 1 182 ? -13.446 12.167 50.282 1.00 33.56 182 SER A O 1
ATOM 1460 N N . SER A 1 183 ? -15.180 12.082 51.695 1.00 43.44 183 SER A N 1
ATOM 1461 C CA . SER A 1 183 ? -15.485 13.498 51.799 1.00 43.44 183 SER A CA 1
ATOM 1462 C C . SER A 1 183 ? -14.410 14.221 52.614 1.00 43.44 183 SER A C 1
ATOM 1464 O O . SER A 1 183 ? -14.242 13.920 53.797 1.00 43.44 183 SER A O 1
ATOM 1466 N N . SER A 1 184 ? -13.765 15.233 52.041 1.00 34.03 184 SER A N 1
ATOM 1467 C CA . SER A 1 184 ? -13.168 16.317 52.823 1.00 34.03 184 SER A CA 1
ATOM 1468 C C . SER A 1 184 ? -13.195 17.634 52.050 1.00 34.03 184 SER A C 1
ATOM 1470 O O . SER A 1 184 ? -12.581 17.820 51.004 1.00 34.03 184 SER A O 1
ATOM 1472 N N . SER A 1 185 ? -13.964 18.561 52.606 1.00 40.53 185 SER A N 1
ATOM 1473 C CA . SER A 1 185 ? -14.040 19.963 52.232 1.00 40.53 185 SER A CA 1
ATOM 1474 C C . SER A 1 185 ? -12.687 20.642 52.426 1.00 40.53 185 SER A C 1
ATOM 1476 O O . SER A 1 185 ? -12.093 20.515 53.495 1.00 40.53 185 SER A O 1
ATOM 1478 N N . SER A 1 186 ? -12.247 21.455 51.468 1.00 34.59 186 SER A N 1
ATOM 1479 C CA . SER A 1 186 ? -11.336 22.573 51.734 1.00 34.59 186 SER A CA 1
ATOM 1480 C C . SER A 1 186 ? -11.505 23.645 50.665 1.00 34.59 186 SER A C 1
ATOM 1482 O O . SER A 1 186 ? -11.395 23.397 49.471 1.00 34.59 186 SER A O 1
ATOM 1484 N N . ARG A 1 187 ? -11.847 24.842 51.142 1.00 42.00 187 ARG A N 1
ATOM 1485 C CA . ARG A 1 187 ? -11.946 26.091 50.390 1.00 42.00 187 ARG A CA 1
ATOM 1486 C C . ARG A 1 187 ? -10.539 26.667 50.234 1.00 42.00 187 ARG A C 1
ATOM 1488 O O . ARG A 1 187 ? -9.838 26.770 51.236 1.00 42.00 187 ARG A O 1
ATOM 1495 N N . SER A 1 188 ? -10.192 27.178 49.058 1.00 33.19 188 SER A N 1
ATOM 1496 C CA . SER A 1 188 ? -9.215 28.264 48.945 1.00 33.19 188 SER A CA 1
ATOM 1497 C C . SER A 1 188 ? -9.539 29.140 47.741 1.00 33.19 188 SER A C 1
ATOM 1499 O O . SER A 1 188 ? -9.750 28.664 46.632 1.00 33.19 188 SER A O 1
ATOM 1501 N N . SER A 1 189 ? -9.624 30.428 48.023 1.00 36.66 189 SER A N 1
ATOM 1502 C CA . SER A 1 189 ? -9.998 31.541 47.164 1.00 36.66 189 SER A CA 1
ATOM 1503 C C . SER A 1 189 ? -8.762 32.249 46.616 1.00 36.66 189 SER A C 1
ATOM 1505 O O . SER A 1 189 ? -7.966 32.689 47.440 1.00 36.66 189 SER A O 1
ATOM 1507 N N . THR A 1 190 ? -8.672 32.481 45.302 1.00 32.12 190 THR A N 1
ATOM 1508 C CA . THR A 1 190 ? -7.887 33.586 44.708 1.00 32.12 190 THR A CA 1
ATOM 1509 C C . THR A 1 190 ? -8.479 34.011 43.350 1.00 32.12 190 THR A C 1
ATOM 1511 O O . THR A 1 190 ? -8.340 33.321 42.350 1.00 32.12 190 THR A O 1
ATOM 1514 N N . THR A 1 191 ? -9.205 35.130 43.368 1.00 34.78 191 THR A N 1
ATOM 1515 C CA . THR A 1 191 ? -9.081 36.287 42.454 1.00 34.78 191 THR A CA 1
ATOM 1516 C C . THR A 1 191 ? -8.788 36.064 40.957 1.00 34.78 191 THR A C 1
ATOM 1518 O O . THR A 1 191 ? -7.644 35.862 40.579 1.00 34.78 191 THR A O 1
ATOM 1521 N N . GLY A 1 192 ? -9.835 36.236 40.139 1.00 31.75 192 GLY A N 1
ATOM 1522 C CA . GLY A 1 192 ? -9.949 37.171 39.003 1.00 31.75 192 GLY A CA 1
ATOM 1523 C C . GLY A 1 192 ? -8.780 37.399 38.037 1.00 31.75 192 GLY A C 1
ATOM 1524 O O . GLY A 1 192 ? -7.723 37.876 38.432 1.00 31.75 192 GLY A O 1
ATOM 1525 N N . GLY A 1 193 ? -9.084 37.248 36.747 1.00 28.88 193 GLY A N 1
ATOM 1526 C CA . GLY A 1 193 ? -8.296 37.762 35.628 1.00 28.88 193 GLY A CA 1
ATOM 1527 C C . GLY A 1 193 ? -8.399 36.806 34.455 1.00 28.88 193 GLY A C 1
ATOM 1528 O O . GLY A 1 193 ? -7.647 35.843 34.403 1.00 28.88 193 GLY A O 1
ATOM 1529 N N . GLY A 1 194 ? -9.398 37.019 33.597 1.00 38.09 194 GLY A N 1
ATOM 1530 C CA . GLY A 1 194 ? -9.526 36.271 32.357 1.00 38.09 194 GLY A CA 1
ATOM 1531 C C . GLY A 1 194 ? -8.386 36.619 31.413 1.00 38.09 194 GLY A C 1
ATOM 1532 O O . GLY A 1 194 ? -8.019 37.783 31.334 1.00 38.09 194 GLY A O 1
ATOM 1533 N N . ASP A 1 195 ? -7.884 35.586 30.757 1.00 32.69 195 ASP A N 1
ATOM 1534 C CA . ASP A 1 195 ? -7.346 35.576 29.404 1.00 32.69 195 ASP A CA 1
ATOM 1535 C C . ASP A 1 195 ? -7.490 34.112 28.974 1.00 32.69 195 ASP A C 1
ATOM 1537 O O . ASP A 1 195 ? -6.680 33.248 29.318 1.00 32.69 195 ASP A O 1
ATOM 1541 N N . ASP A 1 196 ? -8.630 33.819 28.344 1.00 37.81 196 ASP A N 1
ATOM 1542 C CA . ASP A 1 196 ? -8.858 32.581 27.607 1.00 37.81 196 ASP A CA 1
ATOM 1543 C C . ASP A 1 196 ? -7.943 32.634 26.374 1.00 37.81 196 ASP A C 1
ATOM 1545 O O . ASP A 1 196 ? -8.351 33.038 25.289 1.00 37.81 196 ASP A O 1
ATOM 1549 N N . GLU A 1 197 ? -6.665 32.311 26.565 1.00 39.94 197 GLU A N 1
ATOM 1550 C CA . GLU A 1 197 ? -5.808 31.894 25.461 1.00 39.94 197 GLU A CA 1
ATOM 1551 C C . GLU A 1 197 ? -6.325 30.528 25.018 1.00 39.94 197 GLU A C 1
ATOM 1553 O O . GLU A 1 197 ? -6.229 29.535 25.747 1.00 39.94 197 GLU A O 1
ATOM 1558 N N . ASP A 1 198 ? -6.940 30.539 23.838 1.00 34.28 198 ASP A N 1
ATOM 1559 C CA . ASP A 1 198 ? -7.354 29.402 23.034 1.00 34.28 198 ASP A CA 1
ATOM 1560 C C . ASP A 1 198 ? -6.310 28.277 23.102 1.00 34.28 198 ASP A C 1
ATOM 1562 O O . ASP A 1 198 ? -5.343 28.224 22.340 1.00 34.28 198 ASP A O 1
ATOM 1566 N N . SER A 1 199 ? -6.497 27.338 24.033 1.00 37.94 199 SER A N 1
ATOM 1567 C CA . SER A 1 199 ? -5.803 26.064 23.964 1.00 37.94 199 SER A CA 1
ATOM 1568 C C . SER A 1 199 ? -6.486 25.271 22.858 1.00 37.94 199 SER A C 1
ATOM 1570 O O . SER A 1 199 ? -7.447 24.536 23.109 1.00 37.94 199 SER A O 1
ATOM 1572 N N . ASP A 1 200 ? -6.005 25.454 21.632 1.00 33.94 200 ASP A N 1
ATOM 1573 C CA . ASP A 1 200 ? -6.209 24.532 20.525 1.00 33.94 200 ASP A CA 1
ATOM 1574 C C . ASP A 1 200 ? -5.753 23.144 20.992 1.00 33.94 200 ASP A C 1
ATOM 1576 O O . ASP A 1 200 ? -4.590 22.752 20.877 1.00 33.94 200 ASP A O 1
ATOM 1580 N N . TYR A 1 201 ? -6.682 22.400 21.593 1.00 35.53 201 TYR A N 1
ATOM 1581 C CA . TYR A 1 201 ? -6.537 20.992 21.919 1.00 35.53 201 TYR A CA 1
ATOM 1582 C C . TYR A 1 201 ? -6.531 20.226 20.596 1.00 35.53 201 TYR A C 1
ATOM 1584 O O . TYR A 1 201 ? -7.525 19.643 20.165 1.00 35.53 201 TYR A O 1
ATOM 1592 N N . VAL A 1 202 ? -5.390 20.275 19.913 1.00 38.50 202 VAL A N 1
ATOM 1593 C CA . VAL A 1 202 ? -5.058 19.372 18.823 1.00 38.50 202 VAL A CA 1
ATOM 1594 C C . VAL A 1 202 ? -4.919 18.005 19.472 1.00 38.50 202 VAL A C 1
ATOM 1596 O O . VAL A 1 202 ? -4.038 17.799 20.304 1.00 38.50 202 VAL A O 1
ATOM 1599 N N . GLY A 1 203 ? -5.822 17.086 19.132 1.00 38.97 203 GLY A N 1
ATOM 1600 C CA . GLY A 1 203 ? -5.831 15.692 19.576 1.00 38.97 203 GLY A CA 1
ATOM 1601 C C . GLY A 1 203 ? -4.640 14.887 19.047 1.00 38.97 203 GLY A C 1
ATOM 1602 O O . GLY A 1 203 ? -4.820 13.837 18.440 1.00 38.97 203 GLY A O 1
ATOM 1603 N N . GLY A 1 204 ? -3.425 15.383 19.263 1.00 41.50 204 GLY A N 1
ATOM 1604 C CA . GLY A 1 204 ? -2.186 14.644 19.141 1.00 41.50 204 GLY A CA 1
ATOM 1605 C C . GLY A 1 204 ? -1.963 13.866 20.428 1.00 41.50 204 GLY A C 1
ATOM 1606 O O . GLY A 1 204 ? -2.089 14.390 21.533 1.00 41.50 204 GLY A O 1
ATOM 1607 N N . ILE A 1 205 ? -1.664 12.584 20.283 1.00 50.34 205 ILE A N 1
ATOM 1608 C CA . ILE A 1 205 ? -1.153 11.742 21.360 1.00 50.34 205 ILE A CA 1
ATOM 1609 C C . ILE A 1 205 ? 0.022 12.497 22.000 1.00 50.34 205 ILE A C 1
ATOM 1611 O O . ILE A 1 205 ? 1.019 12.735 21.327 1.00 50.34 205 ILE A O 1
ATOM 1615 N N . ASN A 1 206 ? -0.102 12.914 23.266 1.00 46.28 206 ASN A N 1
ATOM 1616 C CA . ASN A 1 206 ? 1.025 13.499 23.989 1.00 46.28 206 ASN A CA 1
ATOM 1617 C C . ASN A 1 206 ? 2.161 12.472 23.981 1.00 46.28 206 ASN A C 1
ATOM 1619 O O . ASN A 1 206 ? 2.002 11.395 24.563 1.00 46.28 206 ASN A O 1
ATOM 1623 N N . ASP A 1 207 ? 3.286 12.803 23.344 1.00 45.84 207 ASP A N 1
ATOM 1624 C CA . ASP A 1 207 ? 4.485 11.956 23.308 1.00 45.84 207 ASP A CA 1
ATOM 1625 C C . ASP A 1 207 ? 4.921 11.538 24.731 1.00 45.84 207 ASP A C 1
ATOM 1627 O O . ASP A 1 207 ? 5.383 10.417 24.940 1.00 45.84 207 ASP A O 1
ATOM 1631 N N . ASP A 1 208 ? 4.646 12.376 25.739 1.00 41.97 208 ASP A N 1
ATOM 1632 C CA . ASP A 1 208 ? 4.926 12.112 27.159 1.00 41.97 208 ASP A CA 1
ATOM 1633 C C . ASP A 1 208 ? 4.028 11.038 27.807 1.00 41.97 208 ASP A C 1
ATOM 1635 O O . ASP A 1 208 ? 4.407 10.443 28.814 1.00 41.97 208 ASP A O 1
ATOM 1639 N N . ALA A 1 209 ? 2.853 10.735 27.240 1.00 42.69 209 ALA A N 1
ATOM 1640 C CA . ALA A 1 209 ? 2.019 9.610 27.684 1.00 42.69 209 ALA A CA 1
ATOM 1641 C C . ALA A 1 209 ? 2.454 8.271 27.055 1.00 42.69 209 ALA A C 1
ATOM 1643 O O . ALA A 1 209 ? 1.958 7.209 27.438 1.00 42.69 209 ALA A O 1
ATOM 1644 N N . VAL A 1 210 ? 3.387 8.319 26.097 1.00 47.09 210 VAL A N 1
ATOM 1645 C CA . VAL A 1 210 ? 3.954 7.175 25.375 1.00 47.09 210 VAL A CA 1
ATOM 1646 C C . VAL A 1 210 ? 5.396 6.945 25.832 1.00 47.09 210 VAL A C 1
ATOM 1648 O O . VAL A 1 210 ? 6.286 6.634 25.045 1.00 47.09 210 VAL A O 1
ATOM 1651 N N . VAL A 1 211 ? 5.653 7.013 27.141 1.00 45.03 211 VAL A N 1
ATOM 1652 C CA . VAL A 1 211 ? 6.753 6.214 27.692 1.00 45.03 211 VAL A CA 1
ATOM 1653 C C . VAL A 1 211 ? 6.294 4.761 27.572 1.00 45.03 211 VAL A C 1
ATOM 1655 O O . VAL A 1 211 ? 5.574 4.242 28.423 1.00 45.03 211 VAL A O 1
ATOM 1658 N N . ALA A 1 212 ? 6.659 4.122 26.458 1.00 45.97 212 ALA A N 1
ATOM 1659 C CA . ALA A 1 212 ? 6.201 2.805 26.006 1.00 45.97 212 ALA A CA 1
ATOM 1660 C C . ALA A 1 212 ? 6.402 1.648 27.014 1.00 45.97 212 ALA A C 1
ATOM 1662 O O . ALA A 1 212 ? 5.942 0.532 26.773 1.00 45.97 212 ALA A O 1
ATOM 1663 N N . ASN A 1 213 ? 7.013 1.907 28.173 1.00 43.75 213 ASN A N 1
ATOM 1664 C CA . ASN A 1 213 ? 7.155 0.948 29.262 1.00 43.75 213 ASN A CA 1
ATOM 1665 C C . ASN A 1 213 ? 5.974 0.904 30.249 1.00 43.75 213 ASN A C 1
ATOM 1667 O O . ASN A 1 213 ? 5.714 -0.170 30.785 1.00 43.75 213 ASN A O 1
ATOM 1671 N N . ASP A 1 214 ? 5.211 1.983 30.456 1.00 44.00 214 ASP A N 1
ATOM 1672 C CA . ASP A 1 214 ? 4.171 1.987 31.508 1.00 44.00 214 ASP A CA 1
ATOM 1673 C C . ASP A 1 214 ? 2.824 1.398 31.049 1.00 44.00 214 ASP A C 1
ATOM 1675 O O . ASP A 1 214 ? 2.018 0.949 31.864 1.00 44.00 214 ASP A O 1
ATOM 1679 N N . VAL A 1 215 ? 2.583 1.327 29.734 1.00 46.25 215 VAL A N 1
ATOM 1680 C CA . VAL A 1 215 ? 1.319 0.831 29.146 1.00 46.25 215 VAL A CA 1
ATOM 1681 C C . VAL A 1 215 ? 1.441 -0.617 28.625 1.00 46.25 215 VAL A C 1
ATOM 1683 O O . VAL A 1 215 ? 0.465 -1.208 28.155 1.00 46.25 215 VAL A O 1
ATOM 1686 N N . GLY A 1 216 ? 2.633 -1.224 28.715 1.00 40.28 216 GLY A N 1
ATOM 1687 C CA . GLY A 1 216 ? 2.896 -2.607 28.289 1.00 40.28 216 GLY A CA 1
ATOM 1688 C C . GLY A 1 216 ? 2.714 -2.864 26.785 1.00 40.28 216 GLY A C 1
ATOM 1689 O O . GLY A 1 216 ? 2.566 -4.013 26.367 1.00 40.28 216 GLY A O 1
ATOM 1690 N N . ALA A 1 217 ? 2.686 -1.810 25.968 1.00 49.81 217 ALA A N 1
ATOM 1691 C CA . ALA A 1 217 ? 2.496 -1.892 24.526 1.00 49.81 217 ALA A CA 1
ATOM 1692 C C . ALA A 1 217 ? 3.850 -2.059 23.820 1.00 49.81 217 ALA A C 1
ATOM 1694 O O . ALA A 1 217 ? 4.355 -1.123 23.212 1.00 49.81 217 ALA A O 1
ATOM 1695 N N . VAL A 1 218 ? 4.452 -3.249 23.910 1.00 51.94 218 VAL A N 1
ATOM 1696 C CA . VAL A 1 218 ? 5.702 -3.561 23.197 1.00 51.94 218 VAL A CA 1
ATOM 1697 C C . VAL A 1 218 ? 5.598 -4.896 22.460 1.00 51.94 218 VAL A C 1
ATOM 1699 O O . VAL A 1 218 ? 5.133 -5.896 23.010 1.00 51.94 218 VAL A O 1
ATOM 1702 N N . GLY A 1 219 ? 6.110 -4.917 21.222 1.00 57.56 219 GLY A N 1
ATOM 1703 C CA . GLY A 1 219 ? 6.929 -6.046 20.765 1.00 57.56 219 GLY A CA 1
ATOM 1704 C C . GLY A 1 219 ? 6.411 -6.900 19.614 1.00 57.56 219 GLY A C 1
ATOM 1705 O O . GLY A 1 219 ? 6.976 -7.967 19.387 1.00 57.56 219 GLY A O 1
ATOM 1706 N N . LYS A 1 220 ? 5.364 -6.497 18.890 1.00 73.38 220 LYS A N 1
ATOM 1707 C CA . LYS A 1 220 ? 4.925 -7.264 17.716 1.00 73.38 220 LYS A CA 1
ATOM 1708 C C . LYS A 1 220 ? 5.302 -6.573 16.426 1.00 73.38 220 LYS A C 1
ATOM 1710 O O . LYS A 1 220 ? 5.061 -5.383 16.269 1.00 73.38 220 LYS A O 1
ATOM 1715 N N . THR A 1 221 ? 5.854 -7.371 15.529 1.00 82.31 221 THR A N 1
ATOM 1716 C CA . THR A 1 221 ? 6.045 -7.050 14.121 1.00 82.31 221 THR A CA 1
ATOM 1717 C C . THR A 1 221 ? 4.962 -7.737 13.292 1.00 82.31 221 THR A C 1
ATOM 1719 O O . THR A 1 221 ? 4.098 -8.450 13.827 1.00 82.31 221 THR A O 1
ATOM 1722 N N . LEU A 1 222 ? 5.011 -7.569 11.974 1.00 85.62 222 LEU A N 1
ATOM 1723 C CA . LEU A 1 222 ? 4.138 -8.291 11.052 1.00 85.62 222 LEU A CA 1
ATOM 1724 C C . LEU A 1 222 ? 4.263 -9.822 11.134 1.00 85.62 222 LEU A C 1
ATOM 1726 O O . LEU A 1 222 ? 3.296 -10.515 10.807 1.00 85.62 222 LEU A O 1
ATOM 1730 N N . ASP A 1 223 ? 5.374 -10.357 11.654 1.00 82.00 223 ASP A N 1
ATOM 1731 C CA . ASP A 1 223 ? 5.534 -11.798 11.913 1.00 82.00 223 ASP A CA 1
ATOM 1732 C C . ASP A 1 223 ? 4.432 -12.350 12.827 1.00 82.00 223 ASP A C 1
ATOM 1734 O O . ASP A 1 223 ? 3.997 -13.489 12.673 1.00 82.00 223 ASP A O 1
ATOM 1738 N N . ALA A 1 224 ? 3.906 -11.533 13.747 1.00 81.56 224 ALA A N 1
ATOM 1739 C CA . ALA A 1 224 ? 2.809 -11.940 14.626 1.00 81.56 224 ALA A CA 1
ATOM 1740 C C . ALA A 1 224 ? 1.479 -12.189 13.885 1.00 81.56 224 ALA A C 1
ATOM 1742 O O . ALA A 1 224 ? 0.525 -12.685 14.490 1.00 81.56 224 ALA A O 1
ATOM 1743 N N . PHE A 1 225 ? 1.404 -11.817 12.605 1.00 83.12 225 PHE A N 1
ATOM 1744 C CA . PHE A 1 225 ? 0.266 -12.034 11.718 1.00 83.12 225 PHE A CA 1
ATOM 1745 C C . PHE A 1 225 ? 0.612 -12.942 10.522 1.00 83.12 225 PHE A C 1
ATOM 1747 O O . PHE A 1 225 ? -0.087 -12.898 9.505 1.00 83.12 225 PHE A O 1
ATOM 1754 N N . ASP A 1 226 ? 1.675 -13.749 10.637 1.00 84.06 226 ASP A N 1
ATOM 1755 C CA . ASP A 1 226 ? 2.159 -14.672 9.599 1.00 84.06 226 ASP A CA 1
ATOM 1756 C C . ASP A 1 226 ? 2.488 -13.978 8.259 1.00 84.06 226 ASP A C 1
ATOM 1758 O O . ASP A 1 226 ? 2.335 -14.559 7.180 1.00 84.06 226 ASP A O 1
ATOM 1762 N N . TRP A 1 227 ? 2.915 -12.713 8.314 1.00 86.69 227 TRP A N 1
ATOM 1763 C CA . TRP A 1 227 ? 3.335 -11.970 7.130 1.00 86.69 227 TRP A CA 1
ATOM 1764 C C . TRP A 1 227 ? 4.653 -12.507 6.571 1.00 86.69 227 TRP A C 1
ATOM 1766 O O . TRP A 1 227 ? 5.587 -12.802 7.312 1.00 86.69 227 TRP A O 1
ATOM 1776 N N . VAL A 1 228 ? 4.768 -12.571 5.244 1.00 85.31 228 VAL A N 1
ATOM 1777 C CA . VAL A 1 228 ? 6.020 -12.927 4.569 1.00 85.31 228 VAL A CA 1
ATOM 1778 C C . VAL A 1 228 ? 6.663 -11.673 3.985 1.00 85.31 228 VAL A C 1
ATOM 1780 O O . VAL A 1 228 ? 6.195 -11.155 2.968 1.00 85.31 228 VAL A O 1
ATOM 1783 N N . TYR A 1 229 ? 7.758 -11.214 4.600 1.00 83.38 229 TYR A N 1
ATOM 1784 C CA . TYR A 1 229 ? 8.498 -10.038 4.132 1.00 83.38 229 TYR A CA 1
ATOM 1785 C C . TYR A 1 229 ? 9.123 -10.223 2.742 1.00 83.38 229 TYR A C 1
ATOM 1787 O O . TYR A 1 229 ? 9.536 -11.319 2.337 1.00 83.38 229 TYR A O 1
ATOM 1795 N N . GLY A 1 230 ? 9.207 -9.112 2.014 1.00 78.31 230 GLY A N 1
ATOM 1796 C CA . GLY A 1 230 ? 9.734 -9.001 0.662 1.00 78.31 230 GLY A CA 1
ATOM 1797 C C . GLY A 1 230 ? 8.855 -9.659 -0.401 1.00 78.31 230 GLY A C 1
ATOM 1798 O O . GLY A 1 230 ? 9.263 -9.717 -1.560 1.00 78.31 230 GLY A O 1
ATOM 1799 N N . LYS A 1 231 ? 7.668 -10.160 -0.037 1.00 78.19 231 LYS A N 1
ATOM 1800 C CA . LYS A 1 231 ? 6.711 -10.741 -0.979 1.00 78.19 231 LYS A CA 1
ATOM 1801 C C . LYS A 1 231 ? 5.546 -9.796 -1.247 1.00 78.19 231 LYS A C 1
ATOM 1803 O O . LYS A 1 231 ? 4.964 -9.212 -0.337 1.00 78.19 231 LYS A O 1
ATOM 1808 N N . GLU A 1 232 ? 5.184 -9.680 -2.523 1.00 72.62 232 GLU A N 1
ATOM 1809 C CA . GLU A 1 232 ? 3.996 -8.935 -2.939 1.00 72.62 232 GLU A CA 1
ATOM 1810 C C . GLU A 1 232 ? 2.704 -9.591 -2.414 1.00 72.62 232 GLU A C 1
ATOM 1812 O O . GLU A 1 232 ? 2.660 -10.774 -2.077 1.00 72.62 232 GLU A O 1
ATOM 1817 N N . PHE A 1 233 ? 1.607 -8.834 -2.448 1.00 68.94 233 PHE A N 1
ATOM 1818 C CA . PHE A 1 233 ? 0.244 -9.269 -2.103 1.00 68.94 233 PHE A CA 1
ATOM 1819 C C . PHE A 1 233 ? -0.346 -10.380 -2.997 1.00 68.94 233 PHE A C 1
ATOM 1821 O O . PHE A 1 233 ? -1.515 -10.735 -2.861 1.00 68.94 233 PHE A O 1
ATOM 1828 N N . VAL A 1 234 ? 0.453 -10.930 -3.914 1.00 60.00 234 VAL A N 1
ATOM 1829 C CA . VAL A 1 234 ? 0.075 -12.013 -4.833 1.00 60.00 234 VAL A CA 1
ATOM 1830 C C . VAL A 1 234 ? -0.085 -13.347 -4.093 1.00 60.00 234 VAL A C 1
ATOM 1832 O O . VAL A 1 234 ? -0.846 -14.206 -4.540 1.00 60.00 234 VAL A O 1
ATOM 1835 N N . ASP A 1 235 ? 0.579 -13.509 -2.947 1.00 62.25 235 ASP A N 1
ATOM 1836 C CA . ASP A 1 235 ? 0.444 -14.697 -2.111 1.00 62.25 235 ASP A CA 1
ATOM 1837 C C . ASP A 1 235 ? -0.807 -14.570 -1.223 1.00 62.25 235 ASP A C 1
ATOM 1839 O O . ASP A 1 235 ? -0.939 -13.638 -0.426 1.00 62.25 235 ASP A O 1
ATOM 1843 N N . GLU A 1 236 ? -1.731 -15.536 -1.327 1.00 67.19 236 GLU A N 1
ATOM 1844 C CA . GLU A 1 236 ? -2.974 -15.577 -0.534 1.00 67.19 236 GLU A CA 1
ATOM 1845 C C . GLU A 1 236 ? -2.742 -15.442 0.985 1.00 67.19 236 GLU A C 1
ATOM 1847 O O . GLU A 1 236 ? -3.676 -15.103 1.713 1.00 67.19 236 GLU A O 1
ATOM 1852 N N . SER A 1 237 ? -1.530 -15.732 1.472 1.00 74.44 237 SER A N 1
ATOM 1853 C CA . SER A 1 237 ? -1.136 -15.569 2.873 1.00 74.44 237 SER A CA 1
ATOM 1854 C C . SER A 1 237 ? -1.105 -14.099 3.295 1.00 74.44 237 SER A C 1
ATOM 1856 O O . SER A 1 237 ? -1.834 -13.732 4.213 1.00 74.44 237 SER A O 1
ATOM 1858 N N . ASN A 1 238 ? -0.363 -13.241 2.584 1.00 83.62 238 ASN A N 1
ATOM 1859 C CA . ASN A 1 238 ? -0.212 -11.821 2.932 1.00 83.62 238 ASN A CA 1
ATOM 1860 C C . ASN A 1 238 ? -1.542 -11.063 2.781 1.00 83.62 238 ASN A C 1
ATOM 1862 O O . ASN A 1 238 ? -1.879 -10.192 3.585 1.00 83.62 238 ASN A O 1
ATOM 1866 N N . ALA A 1 239 ? -2.359 -11.442 1.795 1.00 78.81 239 ALA A N 1
ATOM 1867 C CA . ALA A 1 239 ? -3.698 -10.882 1.648 1.00 78.81 239 ALA A CA 1
ATOM 1868 C C . ALA A 1 239 ? -4.633 -11.260 2.818 1.00 78.81 239 ALA A C 1
ATOM 1870 O O . ALA A 1 239 ? -5.387 -10.415 3.307 1.00 78.81 239 ALA A O 1
ATOM 1871 N N . ARG A 1 240 ? -4.555 -12.503 3.322 1.00 81.88 240 ARG A N 1
ATOM 1872 C CA . ARG A 1 240 ? -5.293 -12.928 4.525 1.00 81.88 240 ARG A CA 1
ATOM 1873 C C . ARG A 1 240 ? -4.806 -12.219 5.789 1.00 81.88 240 ARG A C 1
ATOM 1875 O O . ARG A 1 240 ? -5.627 -11.911 6.651 1.00 81.88 240 ARG A O 1
ATOM 1882 N N . THR A 1 241 ? -3.513 -11.914 5.895 1.00 87.38 241 THR A N 1
ATOM 1883 C CA . THR A 1 241 ? -2.952 -11.141 7.015 1.00 87.38 241 THR A CA 1
ATOM 1884 C C . THR A 1 241 ? -3.646 -9.788 7.177 1.00 87.38 241 THR A C 1
ATOM 1886 O O . THR A 1 241 ? -4.072 -9.455 8.283 1.00 87.38 241 THR A O 1
ATOM 1889 N N . VAL A 1 242 ? -3.877 -9.049 6.087 1.00 89.44 242 VAL A N 1
ATOM 1890 C CA . VAL A 1 242 ? -4.612 -7.769 6.128 1.00 89.44 242 VAL A CA 1
ATOM 1891 C C . VAL A 1 242 ? -6.030 -7.941 6.675 1.00 89.44 242 VAL A C 1
ATOM 1893 O O . VAL A 1 242 ? -6.472 -7.168 7.527 1.00 89.44 242 VAL A O 1
ATOM 1896 N N . GLU A 1 243 ? -6.735 -8.992 6.259 1.00 89.00 243 GLU A N 1
ATOM 1897 C CA . GLU A 1 243 ? -8.052 -9.328 6.803 1.00 89.00 243 GLU A CA 1
ATOM 1898 C C . GLU A 1 243 ? -7.992 -9.628 8.318 1.00 89.00 243 GLU A C 1
ATOM 1900 O O . GLU A 1 243 ? -8.860 -9.179 9.079 1.00 89.00 243 GLU A O 1
ATOM 1905 N N . PHE A 1 244 ? -6.967 -10.345 8.787 1.00 89.44 244 PHE A N 1
ATOM 1906 C CA . PHE A 1 244 ? -6.768 -10.603 10.215 1.00 89.44 244 PHE A CA 1
ATOM 1907 C C . PHE A 1 244 ? -6.449 -9.334 11.007 1.00 89.44 244 PHE A C 1
ATOM 1909 O O . PHE A 1 244 ? -7.009 -9.153 12.089 1.00 89.44 244 PHE A O 1
ATOM 1916 N N . MET A 1 245 ? -5.626 -8.429 10.473 1.00 91.81 245 MET A N 1
ATOM 1917 C CA . MET A 1 245 ? -5.316 -7.140 11.103 1.00 91.81 245 MET A CA 1
ATOM 1918 C C . MET A 1 245 ? -6.560 -6.250 11.223 1.00 91.81 245 MET A C 1
ATOM 1920 O O . MET A 1 245 ? -6.826 -5.687 12.293 1.00 91.81 245 MET A O 1
ATOM 1924 N N . LEU A 1 246 ? -7.387 -6.185 10.169 1.00 92.06 246 LEU A N 1
ATOM 1925 C CA . LEU A 1 246 ? -8.679 -5.495 10.221 1.00 92.06 246 LEU A CA 1
ATOM 1926 C C . LEU A 1 246 ? -9.547 -6.065 11.344 1.00 92.06 246 LEU A C 1
ATOM 1928 O O . LEU A 1 246 ? -10.068 -5.308 12.154 1.00 92.06 246 LEU A O 1
ATOM 1932 N N . ARG A 1 247 ? -9.660 -7.392 11.478 1.00 89.81 247 ARG A N 1
ATOM 1933 C CA . ARG A 1 247 ? -10.432 -7.987 12.585 1.00 89.81 247 ARG A CA 1
ATOM 1934 C C . ARG A 1 247 ? -9.806 -7.754 13.959 1.00 89.81 247 ARG A C 1
ATOM 1936 O O . ARG A 1 247 ? -10.535 -7.506 14.920 1.00 89.81 247 ARG A O 1
ATOM 1943 N N . ALA A 1 248 ? -8.482 -7.806 14.068 1.00 88.69 248 ALA A N 1
ATOM 1944 C CA . ALA A 1 248 ? -7.766 -7.604 15.324 1.00 88.69 248 ALA A CA 1
ATOM 1945 C C . ALA A 1 248 ? -7.984 -6.199 15.906 1.00 88.69 248 ALA A C 1
ATOM 1947 O O . ALA A 1 248 ? -8.036 -6.059 17.127 1.00 88.69 248 ALA A O 1
ATOM 1948 N N . SER A 1 249 ? -8.180 -5.195 15.049 1.00 89.00 249 SER A N 1
ATOM 1949 C CA . SER A 1 249 ? -8.466 -3.805 15.430 1.00 89.00 249 SER A CA 1
ATOM 1950 C C . SER A 1 249 ? -9.943 -3.518 15.754 1.00 89.00 249 SER A C 1
ATOM 1952 O O . SER A 1 249 ? -10.308 -2.391 16.088 1.00 89.00 249 SER A O 1
ATOM 1954 N N . GLN A 1 250 ? -10.825 -4.527 15.696 1.00 87.12 250 GLN A N 1
ATOM 1955 C CA . GLN A 1 250 ? -12.243 -4.381 16.069 1.00 87.12 250 GLN A CA 1
ATOM 1956 C C . GLN A 1 250 ? -12.528 -4.698 17.541 1.00 87.12 250 GLN A C 1
ATOM 1958 O O . GLN A 1 250 ? -13.692 -4.663 17.953 1.00 87.12 250 GLN A O 1
ATOM 1963 N N . LYS A 1 251 ? -11.518 -5.053 18.345 1.00 84.38 251 LYS A N 1
ATOM 1964 C CA . LYS A 1 251 ? -11.760 -5.493 19.722 1.00 84.38 251 LYS A CA 1
ATOM 1965 C C . LYS A 1 251 ? -12.324 -4.337 20.550 1.00 84.38 251 LYS A C 1
ATOM 1967 O O . LYS A 1 251 ? -11.805 -3.225 20.546 1.00 84.38 251 LYS A O 1
ATOM 1972 N N . LYS A 1 252 ? -13.404 -4.608 21.289 1.00 77.56 252 LYS A N 1
ATOM 1973 C CA . LYS A 1 252 ? -14.065 -3.607 22.148 1.00 77.56 252 LYS A CA 1
ATOM 1974 C C . LYS A 1 252 ? -13.167 -3.114 23.280 1.00 77.56 252 LYS A C 1
ATOM 1976 O O . LYS A 1 252 ? -13.299 -1.976 23.688 1.00 77.56 252 LYS A O 1
ATOM 1981 N N . SER A 1 253 ? -12.253 -3.960 23.748 1.00 73.12 253 SER A N 1
ATOM 1982 C CA . SER A 1 253 ? -11.307 -3.626 24.812 1.00 73.12 253 SER A CA 1
ATOM 1983 C C . SER A 1 253 ? -10.213 -2.651 24.380 1.00 73.12 253 SER A C 1
ATOM 1985 O O . SER A 1 253 ? -9.408 -2.280 25.216 1.00 73.12 253 SER A O 1
ATOM 1987 N N . GLN A 1 254 ? -10.122 -2.299 23.094 1.00 81.38 254 GLN A N 1
ATOM 1988 C CA . GLN A 1 254 ? -9.129 -1.355 22.584 1.00 81.38 254 GLN A CA 1
ATOM 1989 C C . GLN A 1 254 ? -9.634 0.081 22.671 1.00 81.38 254 GLN A C 1
ATOM 1991 O O . GLN A 1 254 ? -10.817 0.323 22.421 1.00 81.38 254 GLN A O 1
ATOM 1996 N N . ASN A 1 255 ? -8.710 1.011 22.915 1.00 83.62 255 ASN A N 1
ATOM 1997 C CA . ASN A 1 255 ? -8.947 2.448 22.841 1.00 83.62 255 ASN A CA 1
ATOM 1998 C C . ASN A 1 255 ? -9.590 2.832 21.492 1.00 83.62 255 ASN A C 1
ATOM 2000 O O . ASN A 1 255 ? -9.099 2.445 20.430 1.00 83.62 255 ASN A O 1
ATOM 2004 N N . ASP A 1 256 ? -10.706 3.562 21.542 1.00 84.50 256 ASP A N 1
ATOM 2005 C CA . ASP A 1 256 ? -11.478 3.938 20.353 1.00 84.50 256 ASP A CA 1
ATOM 2006 C C . ASP A 1 256 ? -10.830 5.060 19.529 1.00 84.50 256 ASP A C 1
ATOM 2008 O O . ASP A 1 256 ? -11.071 5.118 18.324 1.00 84.50 256 ASP A O 1
ATOM 2012 N N . GLY A 1 257 ? -9.995 5.904 20.143 1.00 85.00 257 GLY A N 1
ATOM 2013 C CA . GLY A 1 257 ? -9.335 7.038 19.491 1.00 85.00 257 GLY A CA 1
ATOM 2014 C C . GLY A 1 257 ? -8.324 6.625 18.421 1.00 85.00 257 GLY A C 1
ATOM 2015 O O . GLY A 1 257 ? -8.202 7.303 17.413 1.00 85.00 257 GLY A O 1
ATOM 2016 N N . LEU A 1 258 ? -7.679 5.464 18.579 1.00 87.06 258 LEU A N 1
ATOM 2017 C CA . LEU A 1 258 ? -6.678 4.958 17.624 1.00 87.06 258 LEU A CA 1
ATOM 2018 C C . LEU A 1 258 ? -7.280 4.126 16.479 1.00 87.06 258 LEU A C 1
ATOM 2020 O O . LEU A 1 258 ? -6.620 3.845 15.479 1.00 87.06 258 LEU A O 1
ATOM 2024 N N . LYS A 1 259 ? -8.541 3.692 16.597 1.00 90.56 259 LYS A N 1
ATOM 2025 C CA . LYS A 1 259 ? -9.176 2.804 15.604 1.00 90.56 259 LYS A CA 1
ATOM 2026 C C . LYS A 1 259 ? -9.322 3.418 14.207 1.00 90.56 259 LYS A C 1
ATOM 2028 O O . LYS A 1 259 ? -9.205 2.642 13.249 1.00 90.56 259 LYS A O 1
ATOM 2033 N N . PRO A 1 260 ? -9.612 4.724 14.042 1.00 91.56 260 PRO A N 1
ATOM 2034 C CA . PRO A 1 260 ? -9.647 5.345 12.723 1.00 91.56 260 PRO A CA 1
ATOM 2035 C C . PRO A 1 260 ? -8.301 5.258 12.008 1.00 91.56 260 PRO A C 1
ATOM 2037 O O . PRO A 1 260 ? -8.248 4.766 10.885 1.00 91.56 260 PRO A O 1
ATOM 2040 N N . GLU A 1 261 ? -7.219 5.617 12.692 1.00 90.12 261 GLU A N 1
ATOM 2041 C CA . GLU A 1 261 ? -5.869 5.630 12.130 1.00 90.12 261 GLU A CA 1
ATOM 2042 C C . GLU A 1 261 ? -5.353 4.221 11.798 1.00 90.12 261 GLU A C 1
ATOM 2044 O O . GLU A 1 261 ? -4.843 3.983 10.704 1.00 90.12 261 GLU A O 1
ATOM 2049 N N . ILE A 1 262 ? -5.609 3.240 12.673 1.00 92.69 262 ILE A N 1
ATOM 2050 C CA . ILE A 1 262 ? -5.336 1.822 12.379 1.00 92.69 262 ILE A CA 1
ATOM 2051 C C . ILE A 1 262 ? -6.088 1.371 11.118 1.00 92.69 262 ILE A C 1
ATOM 2053 O O . ILE A 1 262 ? -5.540 0.673 10.265 1.00 92.69 262 ILE A O 1
ATOM 2057 N N . SER A 1 263 ? -7.368 1.743 11.005 1.00 93.69 263 SER A N 1
ATOM 2058 C CA . SER A 1 263 ? -8.197 1.370 9.854 1.00 93.69 263 SER A CA 1
ATOM 2059 C C . SER A 1 263 ? -7.689 2.019 8.570 1.00 93.69 263 SER A C 1
ATOM 2061 O O . SER A 1 263 ? -7.692 1.362 7.531 1.00 93.69 263 SER A O 1
ATOM 2063 N N . PHE A 1 264 ? -7.246 3.274 8.652 1.00 92.94 264 PHE A N 1
ATOM 2064 C CA . PHE A 1 264 ? -6.687 4.019 7.533 1.00 92.94 264 PHE A CA 1
ATOM 2065 C C . PHE A 1 264 ? -5.437 3.333 6.977 1.00 92.94 264 PHE A C 1
ATOM 2067 O O . PHE A 1 264 ? -5.423 3.013 5.792 1.00 92.94 264 PHE A O 1
ATOM 2074 N N . GLU A 1 265 ? -4.441 3.014 7.808 1.00 92.69 265 GLU A N 1
ATOM 2075 C CA . GLU A 1 265 ? -3.192 2.408 7.316 1.00 92.69 265 GLU A CA 1
ATOM 2076 C C . GLU A 1 265 ? -3.422 1.057 6.635 1.00 92.69 265 GLU A C 1
ATOM 2078 O O . GLU A 1 265 ? -2.931 0.808 5.531 1.00 92.69 265 GLU A O 1
ATOM 2083 N N . ILE A 1 266 ? -4.226 0.192 7.259 1.00 94.44 266 ILE A N 1
ATOM 2084 C CA . ILE A 1 266 ? -4.489 -1.146 6.722 1.00 94.44 266 ILE A CA 1
ATOM 2085 C C . ILE A 1 266 ? -5.251 -1.056 5.390 1.00 94.44 266 ILE A C 1
ATOM 2087 O O . ILE A 1 266 ? -4.925 -1.768 4.437 1.00 94.44 266 ILE A O 1
ATOM 2091 N N . LEU A 1 267 ? -6.258 -0.179 5.299 1.00 93.88 267 LEU A N 1
ATOM 2092 C CA . LEU A 1 267 ? -7.032 0.007 4.070 1.00 93.88 267 LEU A CA 1
ATOM 2093 C C . LEU A 1 267 ? -6.226 0.708 2.971 1.00 93.88 267 LEU A C 1
ATOM 2095 O O . LEU A 1 267 ? -6.374 0.346 1.804 1.00 93.88 267 LEU A O 1
ATOM 2099 N N . ASN A 1 268 ? -5.360 1.658 3.325 1.00 92.94 268 ASN A N 1
ATOM 2100 C CA . ASN A 1 268 ? -4.490 2.343 2.375 1.00 92.94 268 ASN A CA 1
ATOM 2101 C C . ASN A 1 268 ? -3.563 1.349 1.672 1.00 92.94 268 ASN A C 1
ATOM 2103 O O . ASN A 1 268 ? -3.497 1.314 0.442 1.00 92.94 268 ASN A O 1
ATOM 2107 N N . VAL A 1 269 ? -2.933 0.460 2.442 1.00 92.88 269 VAL A N 1
ATOM 2108 C CA . VAL A 1 269 ? -2.113 -0.619 1.885 1.00 92.88 269 VAL A CA 1
ATOM 2109 C C . VAL A 1 269 ? -2.956 -1.582 1.043 1.00 92.88 269 VAL A C 1
ATOM 2111 O O . VAL A 1 269 ? -2.557 -1.926 -0.069 1.00 92.88 269 VAL A O 1
ATOM 2114 N N . ALA A 1 270 ? -4.144 -1.979 1.513 1.00 92.38 270 ALA A N 1
ATOM 2115 C CA . ALA A 1 270 ? -5.018 -2.886 0.767 1.00 92.38 270 ALA A CA 1
ATOM 2116 C C . ALA A 1 270 ? -5.448 -2.319 -0.599 1.00 92.38 270 ALA A C 1
ATOM 2118 O O . ALA A 1 270 ? -5.550 -3.067 -1.571 1.00 92.38 270 ALA A O 1
ATOM 2119 N N . VAL A 1 271 ? -5.688 -1.008 -0.687 1.00 92.38 271 VAL A N 1
ATOM 2120 C CA . VAL A 1 271 ? -5.997 -0.315 -1.945 1.00 92.38 271 VAL A CA 1
ATOM 2121 C C . VAL A 1 271 ? -4.757 -0.204 -2.822 1.00 92.38 271 VAL A C 1
ATOM 2123 O O . VAL A 1 271 ? -4.813 -0.562 -3.997 1.00 92.38 271 VAL A O 1
ATOM 2126 N N . ALA A 1 272 ? -3.634 0.251 -2.263 1.00 90.12 272 ALA A N 1
ATOM 2127 C CA . ALA A 1 272 ? -2.394 0.444 -3.009 1.00 90.12 272 ALA A CA 1
ATOM 2128 C C . ALA A 1 272 ? -1.846 -0.864 -3.599 1.00 90.12 272 ALA A C 1
ATOM 2130 O O . ALA A 1 272 ? -1.232 -0.840 -4.664 1.00 90.12 272 ALA A O 1
ATOM 2131 N N . ALA A 1 273 ? -2.089 -1.989 -2.927 1.00 88.94 273 ALA A N 1
ATOM 2132 C CA . ALA A 1 273 ? -1.685 -3.316 -3.369 1.00 88.94 273 ALA A CA 1
ATOM 2133 C C . ALA A 1 273 ? -2.756 -4.074 -4.176 1.00 88.94 273 ALA A C 1
ATOM 2135 O O . ALA A 1 273 ? -2.566 -5.254 -4.466 1.00 88.94 273 ALA A O 1
ATOM 2136 N N . GLU A 1 274 ? -3.889 -3.437 -4.499 1.00 88.06 274 GLU A N 1
ATOM 2137 C CA . GLU A 1 274 ? -5.033 -4.063 -5.187 1.00 88.06 274 GLU A CA 1
ATOM 2138 C C . GLU A 1 274 ? -5.580 -5.318 -4.467 1.00 88.06 274 GLU A C 1
ATOM 2140 O O . GLU A 1 274 ? -6.189 -6.204 -5.067 1.00 88.06 274 GLU A O 1
ATOM 2145 N N . ALA A 1 275 ? -5.401 -5.390 -3.147 1.00 88.00 275 ALA A N 1
ATOM 2146 C CA . ALA A 1 275 ? -5.708 -6.555 -2.323 1.00 88.00 275 ALA A CA 1
ATOM 2147 C C . ALA A 1 275 ? -7.134 -6.549 -1.740 1.00 88.00 275 ALA A C 1
ATOM 2149 O O . ALA A 1 275 ? -7.540 -7.525 -1.110 1.00 88.00 275 ALA A O 1
ATOM 2150 N N . LEU A 1 276 ? -7.928 -5.491 -1.961 1.00 88.12 276 LEU A N 1
ATOM 2151 C CA . LEU A 1 276 ? -9.311 -5.404 -1.460 1.00 88.12 276 LEU A CA 1
ATOM 2152 C C . LEU A 1 276 ? -10.183 -6.598 -1.874 1.00 88.12 276 LEU A C 1
ATOM 2154 O O . LEU A 1 276 ? -10.997 -7.070 -1.082 1.00 88.12 276 LEU A O 1
ATOM 2158 N N . GLY A 1 277 ? -9.996 -7.114 -3.094 1.00 85.69 277 GLY A N 1
ATOM 2159 C CA . GLY A 1 277 ? -10.726 -8.281 -3.600 1.00 85.69 277 GLY A CA 1
ATOM 2160 C C . GLY A 1 277 ? -10.406 -9.588 -2.870 1.00 85.69 277 GLY A C 1
ATOM 2161 O O . GLY A 1 277 ? -11.187 -10.535 -2.941 1.00 85.69 277 GLY A O 1
ATOM 2162 N N . CYS A 1 278 ? -9.284 -9.641 -2.154 1.00 83.62 278 CYS A N 1
ATOM 2163 C CA . CYS A 1 278 ? -8.851 -10.810 -1.397 1.00 83.62 278 CYS A CA 1
ATOM 2164 C C . CYS A 1 278 ? -9.388 -10.818 0.043 1.00 83.62 278 CYS A C 1
ATOM 2166 O O . CYS A 1 278 ? -9.303 -11.844 0.713 1.00 83.62 278 CYS A O 1
ATOM 2168 N N . ILE A 1 279 ? -9.953 -9.704 0.518 1.00 86.62 279 ILE A N 1
ATOM 2169 C CA . ILE A 1 279 ? -10.526 -9.593 1.862 1.00 86.62 279 ILE A CA 1
ATOM 2170 C C . ILE A 1 279 ? -11.937 -10.188 1.853 1.00 86.62 279 ILE A C 1
ATOM 2172 O O . ILE A 1 279 ? -12.826 -9.731 1.128 1.00 86.62 279 ILE A O 1
ATOM 2176 N N . ASN A 1 280 ? -12.193 -11.178 2.707 1.00 85.44 280 ASN A N 1
ATOM 2177 C CA . ASN A 1 280 ? -13.528 -11.748 2.849 1.00 85.44 280 ASN A CA 1
ATOM 2178 C C . ASN A 1 280 ? -14.491 -10.753 3.522 1.00 85.44 280 ASN A C 1
ATOM 2180 O O . ASN A 1 280 ? -14.548 -10.619 4.748 1.00 85.44 280 ASN A O 1
ATOM 2184 N N . ASN A 1 281 ? -15.309 -10.092 2.701 1.00 84.38 281 ASN A N 1
ATOM 2185 C CA . ASN A 1 281 ? -16.222 -9.041 3.143 1.00 84.38 281 ASN A CA 1
ATOM 2186 C C . ASN A 1 281 ? -17.642 -9.519 3.530 1.00 84.38 281 ASN A C 1
ATOM 2188 O O . ASN A 1 281 ? -18.581 -8.727 3.514 1.00 84.38 281 ASN A O 1
ATOM 2192 N N . LYS A 1 282 ? -17.847 -10.800 3.876 1.00 81.94 282 LYS A N 1
ATOM 2193 C CA . LYS A 1 282 ? -19.188 -11.325 4.232 1.00 81.94 282 LYS A CA 1
ATOM 2194 C C . LYS A 1 282 ? -19.855 -10.598 5.409 1.00 81.94 282 LYS A C 1
ATOM 2196 O O . LYS A 1 282 ? -21.069 -10.430 5.400 1.00 81.94 282 LYS A O 1
ATOM 2201 N N . ASP A 1 283 ? -19.070 -10.108 6.369 1.00 84.44 283 ASP A N 1
ATOM 2202 C CA . ASP A 1 283 ? -19.579 -9.428 7.574 1.00 84.44 283 ASP A CA 1
ATOM 2203 C C . ASP A 1 283 ? -19.547 -7.896 7.473 1.00 84.44 283 ASP A C 1
ATOM 2205 O O . ASP A 1 283 ? -19.568 -7.196 8.498 1.00 84.44 283 ASP A O 1
ATOM 2209 N N . ASN A 1 284 ? -19.444 -7.372 6.248 1.00 88.62 284 ASN A N 1
ATOM 2210 C CA . ASN A 1 284 ? -19.256 -5.952 5.958 1.00 88.62 284 ASN A CA 1
ATOM 2211 C C . ASN A 1 284 ? -18.056 -5.355 6.714 1.00 88.62 284 ASN A C 1
ATOM 2213 O O . ASN A 1 284 ? -18.138 -4.274 7.305 1.00 88.62 284 ASN A O 1
ATOM 2217 N N . VAL A 1 285 ? -16.954 -6.110 6.774 1.00 90.56 285 VAL A N 1
ATOM 2218 C CA . VAL A 1 285 ? -15.721 -5.704 7.460 1.00 90.56 285 VAL A CA 1
ATOM 2219 C C . VAL A 1 285 ? -15.199 -4.415 6.835 1.00 90.56 285 VAL A C 1
ATOM 2221 O O . VAL A 1 285 ? -14.969 -3.453 7.562 1.00 90.56 285 VAL A O 1
ATOM 2224 N N . ILE A 1 286 ? -15.105 -4.356 5.506 1.00 92.00 286 ILE A N 1
ATOM 2225 C CA . ILE A 1 286 ? -14.590 -3.185 4.787 1.00 92.00 286 ILE A CA 1
ATOM 2226 C C . ILE A 1 286 ? -15.451 -1.955 5.101 1.00 92.00 286 ILE A C 1
ATOM 2228 O O . ILE A 1 286 ? -14.919 -0.947 5.560 1.00 92.00 286 ILE A O 1
ATOM 2232 N N . GLN A 1 287 ? -16.781 -2.055 4.990 1.00 92.56 287 GLN A N 1
ATOM 2233 C CA . GLN A 1 287 ? -17.689 -0.934 5.273 1.00 92.56 287 GLN A CA 1
ATOM 2234 C C . GLN A 1 287 ? -17.601 -0.456 6.730 1.00 92.56 287 GLN A C 1
ATOM 2236 O O . GLN A 1 287 ? -17.712 0.738 7.002 1.00 92.56 287 GLN A O 1
ATOM 2241 N N . LYS A 1 288 ? -17.397 -1.366 7.693 1.00 93.00 288 LYS A N 1
ATOM 2242 C CA . LYS A 1 288 ? -17.196 -0.988 9.103 1.00 93.00 288 LYS A CA 1
ATOM 2243 C C . LYS A 1 288 ? -15.922 -0.169 9.288 1.00 93.00 288 LYS A C 1
ATOM 2245 O O . LYS A 1 288 ? -15.946 0.785 10.057 1.00 93.00 288 LYS A O 1
ATOM 2250 N N . HIS A 1 289 ? -14.830 -0.532 8.616 1.00 93.62 289 HIS A N 1
ATOM 2251 C CA . HIS A 1 289 ? -13.575 0.217 8.693 1.00 93.62 289 HIS A CA 1
ATOM 2252 C C . HIS A 1 289 ? -13.644 1.543 7.931 1.00 93.62 289 HIS A C 1
ATOM 2254 O O . HIS A 1 289 ? -13.212 2.546 8.483 1.00 93.62 289 HIS A O 1
ATOM 2260 N N . VAL A 1 290 ? -14.291 1.585 6.763 1.00 93.62 290 VAL A N 1
ATOM 2261 C CA . VAL A 1 290 ? -14.592 2.830 6.030 1.00 93.62 290 VAL A CA 1
ATOM 2262 C C . VAL A 1 290 ? -15.323 3.834 6.921 1.00 93.62 290 VAL A C 1
ATOM 2264 O O . VAL A 1 290 ? -14.870 4.961 7.080 1.00 93.62 290 VAL A O 1
ATOM 2267 N N . LYS A 1 291 ? -16.386 3.407 7.616 1.00 93.00 291 LYS A N 1
ATOM 2268 C CA . LYS A 1 291 ? -17.111 4.276 8.561 1.00 93.00 291 LYS A CA 1
ATOM 2269 C C . LYS A 1 291 ? -16.241 4.778 9.715 1.00 93.00 291 LYS A C 1
ATOM 2271 O O . LYS A 1 291 ? -16.476 5.870 10.219 1.00 93.00 291 LYS A O 1
ATOM 2276 N N . ARG A 1 292 ? -15.262 3.985 10.167 1.00 92.06 292 ARG A N 1
ATOM 2277 C CA . ARG A 1 292 ? -14.317 4.425 11.207 1.00 92.06 292 ARG A CA 1
ATOM 2278 C C . ARG A 1 292 ? -13.333 5.451 10.674 1.00 92.06 292 ARG A C 1
ATOM 2280 O O . ARG A 1 292 ? -13.069 6.403 11.391 1.00 92.06 292 ARG A O 1
ATOM 2287 N N . VAL A 1 293 ? -12.823 5.257 9.458 1.00 92.25 293 VAL A N 1
ATOM 2288 C CA . VAL A 1 293 ? -11.957 6.236 8.791 1.00 92.25 293 VAL A CA 1
ATOM 2289 C C . VAL A 1 293 ? -12.722 7.543 8.606 1.00 92.25 293 VAL A C 1
ATOM 2291 O O . VAL A 1 293 ? -12.238 8.560 9.077 1.00 92.25 293 VAL A O 1
ATOM 2294 N N . GLN A 1 294 ? -13.955 7.508 8.085 1.00 91.94 294 GLN A N 1
ATOM 2295 C CA . GLN A 1 294 ? -14.803 8.702 7.968 1.00 91.94 294 GLN A CA 1
ATOM 2296 C C . GLN A 1 294 ? -14.990 9.412 9.314 1.00 91.94 294 GLN A C 1
ATOM 2298 O O . GLN A 1 294 ? -14.740 10.602 9.419 1.00 91.94 294 GLN A O 1
ATOM 2303 N N . LYS A 1 295 ? -15.335 8.671 10.377 1.00 90.44 295 LYS A N 1
ATOM 2304 C CA . LYS A 1 295 ? -15.448 9.245 11.727 1.00 90.44 295 LYS A CA 1
ATOM 2305 C C . LYS A 1 295 ? -14.125 9.853 12.220 1.00 90.44 295 LYS A C 1
ATOM 2307 O O . LYS A 1 295 ? -14.144 10.792 13.006 1.00 90.44 295 LYS A O 1
ATOM 2312 N N . GLY A 1 296 ? -12.993 9.281 11.812 1.00 87.56 296 GLY A N 1
ATOM 2313 C CA . GLY A 1 296 ? -11.668 9.821 12.096 1.00 87.56 296 GLY A CA 1
ATOM 2314 C C . GLY A 1 296 ? -11.414 11.144 11.392 1.00 87.56 296 GLY A C 1
ATOM 2315 O O . GLY A 1 296 ? -10.937 12.058 12.049 1.00 87.56 296 GLY A O 1
ATOM 2316 N N . ILE A 1 297 ? -11.778 11.247 10.111 1.00 87.75 297 ILE A N 1
ATOM 2317 C CA . ILE A 1 297 ? -11.715 12.492 9.328 1.00 87.75 297 ILE A CA 1
ATOM 2318 C C . ILE A 1 297 ? -12.597 13.553 9.993 1.00 87.75 297 ILE A C 1
ATOM 2320 O O . ILE A 1 297 ? -12.108 14.607 10.382 1.00 87.75 297 ILE A O 1
ATOM 2324 N N . ASP A 1 298 ? -13.870 13.230 10.244 1.00 86.81 298 ASP A N 1
ATOM 2325 C CA . ASP A 1 298 ? -14.835 14.149 10.864 1.00 86.81 298 ASP A CA 1
ATOM 2326 C C . ASP A 1 298 ? -14.384 14.635 12.258 1.00 86.81 298 ASP A C 1
ATOM 2328 O O . ASP A 1 298 ? -14.802 15.696 12.719 1.00 86.81 298 ASP A O 1
ATOM 2332 N N . GLY A 1 299 ? -13.568 13.834 12.953 1.00 83.19 299 GLY A N 1
ATOM 2333 C CA . GLY A 1 299 ? -13.056 14.114 14.294 1.00 83.19 299 GLY A CA 1
ATOM 2334 C C . GLY A 1 299 ? -11.610 14.613 14.354 1.00 83.19 299 GLY A C 1
ATOM 2335 O O . GLY A 1 299 ? -11.104 14.761 15.464 1.00 83.19 299 GLY A O 1
ATOM 2336 N N . GLY A 1 300 ? -10.928 14.813 13.220 1.00 82.19 300 GLY A N 1
ATOM 2337 C CA . GLY A 1 300 ? -9.516 15.223 13.186 1.00 82.19 300 GLY A CA 1
ATOM 2338 C C . GLY A 1 300 ? -8.544 14.216 13.825 1.00 82.19 300 GLY A C 1
ATOM 2339 O O . GLY A 1 300 ? -7.511 14.605 14.358 1.00 82.19 300 GLY A O 1
ATOM 2340 N N . LEU A 1 301 ? -8.882 12.921 13.817 1.00 79.25 301 LEU A N 1
ATOM 2341 C CA . LEU A 1 301 ? -8.130 11.844 14.485 1.00 79.25 301 LEU A CA 1
ATOM 2342 C C . LEU A 1 301 ? -7.145 11.109 13.560 1.00 79.25 301 LEU A C 1
ATOM 2344 O O . LEU A 1 301 ? -6.634 10.051 13.925 1.00 79.25 301 LEU A O 1
ATOM 2348 N N . ILE A 1 302 ? -6.924 11.602 12.341 1.00 80.00 302 ILE A N 1
ATOM 2349 C CA . ILE A 1 302 ? -6.003 11.001 11.369 1.00 80.00 302 ILE A CA 1
ATOM 2350 C C . ILE A 1 302 ? -4.873 11.995 11.112 1.00 80.00 302 ILE A C 1
ATOM 2352 O O . ILE A 1 302 ? -5.105 13.100 10.631 1.00 80.00 302 ILE A O 1
ATOM 2356 N N . SER A 1 303 ? -3.644 11.600 11.442 1.00 58.69 303 SER A N 1
ATOM 2357 C CA . SER A 1 303 ? -2.462 12.456 11.365 1.00 58.69 303 SER A CA 1
ATOM 2358 C C . SER A 1 303 ? -1.569 12.023 10.188 1.00 58.69 303 SER A C 1
ATOM 2360 O O . SER A 1 303 ? -0.940 10.970 10.296 1.00 58.69 303 SER A O 1
ATOM 2362 N N . PRO A 1 304 ? -1.440 12.761 9.061 1.00 59.34 304 PRO A N 1
ATOM 2363 C CA . PRO A 1 304 ? -2.256 13.839 8.491 1.00 59.34 304 PRO A CA 1
ATOM 2364 C C . PRO A 1 304 ? -2.748 13.552 7.040 1.00 59.34 304 PRO A C 1
ATOM 2366 O O . PRO A 1 304 ? -2.382 12.563 6.402 1.00 59.34 304 PRO A O 1
ATOM 2369 N N . ASN A 1 305 ? -3.500 14.523 6.506 1.00 62.81 305 ASN A N 1
ATOM 2370 C CA . ASN A 1 305 ? -4.049 14.681 5.150 1.00 62.81 305 ASN A CA 1
ATOM 2371 C C . ASN A 1 305 ? -5.447 14.077 4.936 1.00 62.81 305 ASN A C 1
ATOM 2373 O O . ASN A 1 305 ? -5.606 13.013 4.330 1.00 62.81 305 ASN A O 1
ATOM 2377 N N . ASP A 1 306 ? -6.465 14.824 5.380 1.00 72.69 306 ASP A N 1
ATOM 2378 C CA . ASP A 1 306 ? -7.878 14.566 5.081 1.00 72.69 306 ASP A CA 1
ATOM 2379 C C . ASP A 1 306 ? -8.092 14.306 3.587 1.00 72.69 306 ASP A C 1
ATOM 2381 O O . ASP A 1 306 ? -8.861 13.421 3.229 1.00 72.69 306 ASP A O 1
ATOM 2385 N N . ASP A 1 307 ? -7.344 14.971 2.703 1.00 82.38 307 ASP A N 1
ATOM 2386 C CA . ASP A 1 307 ? -7.414 14.739 1.258 1.00 82.38 307 ASP A CA 1
ATOM 2387 C C . ASP A 1 307 ? -6.979 13.322 0.864 1.00 82.38 307 ASP A C 1
ATOM 2389 O O . ASP A 1 307 ? -7.605 12.685 0.016 1.00 82.38 307 ASP A O 1
ATOM 2393 N N . ALA A 1 308 ? -5.925 12.788 1.488 1.00 84.38 308 ALA A N 1
ATOM 2394 C CA . ALA A 1 308 ? -5.469 11.424 1.234 1.00 84.38 308 ALA A CA 1
ATOM 2395 C C . ALA A 1 308 ? -6.462 10.394 1.790 1.00 84.38 308 ALA A C 1
ATOM 2397 O O . ALA A 1 308 ? -6.722 9.375 1.145 1.00 84.38 308 ALA A O 1
ATOM 2398 N N . ALA A 1 309 ? -7.041 10.671 2.961 1.00 85.31 309 ALA A N 1
ATOM 2399 C CA . ALA A 1 309 ? -8.080 9.842 3.555 1.00 85.31 309 ALA A CA 1
ATOM 2400 C C . ALA A 1 309 ? -9.369 9.864 2.719 1.00 85.31 309 ALA A C 1
ATOM 2402 O O . ALA A 1 309 ? -9.914 8.804 2.419 1.00 85.31 309 ALA A O 1
ATOM 2403 N N . ASN A 1 310 ? -9.797 11.028 2.237 1.00 88.19 310 ASN A N 1
ATOM 2404 C CA . ASN A 1 310 ? -10.942 11.177 1.341 1.00 88.19 310 ASN A CA 1
ATOM 2405 C C . ASN A 1 310 ? -10.706 10.453 0.008 1.00 88.19 310 ASN A C 1
ATOM 2407 O O . ASN A 1 310 ? -11.532 9.641 -0.406 1.00 88.19 310 ASN A O 1
ATOM 2411 N N . ALA A 1 311 ? -9.539 10.634 -0.617 1.00 91.00 311 ALA A N 1
ATOM 2412 C CA . ALA A 1 311 ? -9.178 9.923 -1.845 1.00 91.00 311 ALA A CA 1
ATOM 2413 C C . ALA A 1 311 ? -9.113 8.396 -1.651 1.00 91.00 311 ALA A C 1
ATOM 2415 O O . ALA A 1 311 ? -9.379 7.628 -2.582 1.00 91.00 311 ALA A O 1
ATOM 2416 N N . LEU A 1 312 ? -8.743 7.930 -0.454 1.00 91.88 312 LEU A N 1
ATOM 2417 C CA . LEU A 1 312 ? -8.810 6.515 -0.099 1.00 91.88 312 LEU A CA 1
ATOM 2418 C C . LEU A 1 312 ? -10.264 6.032 -0.041 1.00 91.88 312 LEU A C 1
ATOM 2420 O O . LEU A 1 312 ? -10.577 4.992 -0.626 1.00 91.88 312 LEU A O 1
ATOM 2424 N N . LEU A 1 313 ? -11.138 6.775 0.642 1.00 92.56 313 LEU A N 1
ATOM 2425 C CA . LEU A 1 313 ? -12.553 6.430 0.771 1.00 92.56 313 LEU A CA 1
ATOM 2426 C C . LEU A 1 313 ? -13.242 6.354 -0.595 1.00 92.56 313 LEU A C 1
ATOM 2428 O O . LEU A 1 313 ? -13.899 5.353 -0.874 1.00 92.56 313 LEU A O 1
ATOM 2432 N N . GLU A 1 314 ? -12.989 7.312 -1.489 1.00 93.75 314 GLU A N 1
ATOM 2433 C CA . GLU A 1 314 ? -13.528 7.303 -2.856 1.00 93.75 314 GLU A CA 1
ATOM 2434 C C . GLU A 1 314 ? -13.153 6.030 -3.634 1.00 93.75 314 GLU A C 1
ATOM 2436 O O . GLU A 1 314 ? -13.993 5.416 -4.298 1.00 93.75 314 GLU A O 1
ATOM 2441 N N . LYS A 1 315 ? -11.892 5.586 -3.534 1.00 94.50 315 LYS A N 1
ATOM 2442 C CA . LYS A 1 315 ? -11.426 4.356 -4.199 1.00 94.50 315 LYS A CA 1
ATOM 2443 C C . LYS A 1 315 ? -12.112 3.110 -3.644 1.00 94.50 315 LYS A C 1
ATOM 2445 O O . LYS A 1 315 ? -12.427 2.193 -4.405 1.00 94.50 315 LYS A O 1
ATOM 2450 N N . ILE A 1 316 ? -12.325 3.057 -2.329 1.00 93.62 316 ILE A N 1
ATOM 2451 C CA . ILE A 1 316 ? -12.993 1.922 -1.686 1.00 93.62 316 ILE A CA 1
ATOM 2452 C C . ILE A 1 316 ? -14.478 1.906 -2.052 1.00 93.62 316 ILE A C 1
ATOM 2454 O O . ILE A 1 316 ? -15.005 0.841 -2.371 1.00 93.62 316 ILE A O 1
ATOM 2458 N N . ASP A 1 317 ? -15.137 3.061 -2.074 1.00 93.44 317 ASP A N 1
ATOM 2459 C CA . ASP A 1 317 ? -16.540 3.169 -2.470 1.00 93.44 317 ASP A CA 1
ATOM 2460 C C . ASP A 1 317 ? -16.747 2.736 -3.924 1.00 93.44 317 ASP A C 1
ATOM 2462 O O . ASP A 1 317 ? -17.642 1.934 -4.203 1.00 93.44 317 ASP A O 1
ATOM 2466 N N . ALA A 1 318 ? -15.867 3.153 -4.840 1.00 93.38 318 ALA A N 1
ATOM 2467 C CA . ALA A 1 318 ? -15.885 2.682 -6.225 1.00 93.38 318 ALA A CA 1
ATOM 2468 C C . ALA A 1 318 ? -15.735 1.150 -6.319 1.00 93.38 318 ALA A C 1
ATOM 2470 O O . ALA A 1 318 ? -16.448 0.491 -7.080 1.00 93.38 318 ALA A O 1
ATOM 2471 N N . PHE A 1 319 ? -14.845 0.558 -5.514 1.00 92.44 319 PHE A N 1
ATOM 2472 C CA . PHE A 1 319 ? -14.691 -0.896 -5.436 1.00 92.44 319 PHE A CA 1
ATOM 2473 C C . PHE A 1 319 ? -15.957 -1.589 -4.909 1.00 92.44 319 PHE A C 1
ATOM 2475 O O . PHE A 1 319 ? -16.380 -2.605 -5.466 1.00 92.44 319 PHE A O 1
ATOM 2482 N N . LEU A 1 320 ? -16.576 -1.061 -3.851 1.00 90.62 320 LEU A N 1
ATOM 2483 C CA . LEU A 1 320 ? -17.784 -1.638 -3.260 1.00 90.62 320 LEU A CA 1
ATOM 2484 C C . LEU A 1 320 ? -18.969 -1.591 -4.234 1.00 90.62 320 LEU A C 1
ATOM 2486 O O . LEU A 1 320 ? -19.663 -2.598 -4.382 1.00 90.62 320 LEU A O 1
ATOM 2490 N N . GLN A 1 321 ? -19.146 -0.480 -4.954 1.00 91.31 321 GLN A N 1
ATOM 2491 C CA . GLN A 1 321 ? -20.166 -0.350 -6.002 1.00 91.31 321 GLN A CA 1
ATOM 2492 C C . GLN A 1 321 ? -19.955 -1.365 -7.132 1.00 91.31 321 GLN A C 1
ATOM 2494 O O . GLN A 1 321 ? -20.903 -2.007 -7.587 1.00 91.31 321 GLN A O 1
ATOM 2499 N N . GLU A 1 322 ? -18.707 -1.573 -7.560 1.00 90.25 322 GLU A N 1
ATOM 2500 C CA . GLU A 1 322 ? -18.385 -2.571 -8.582 1.00 90.25 322 GLU A CA 1
ATOM 2501 C C . GLU A 1 322 ? -18.690 -4.003 -8.108 1.00 90.25 322 GLU A C 1
ATOM 2503 O O . GLU A 1 322 ? -19.222 -4.811 -8.871 1.00 90.25 322 GLU A O 1
ATOM 2508 N N . GLN A 1 323 ? -18.418 -4.323 -6.839 1.00 86.19 323 GLN A N 1
ATOM 2509 C CA . GLN A 1 323 ? -18.766 -5.623 -6.253 1.00 86.19 323 GLN A CA 1
ATOM 2510 C C . GLN A 1 323 ? -20.280 -5.850 -6.168 1.00 86.19 323 GLN A C 1
ATOM 2512 O O . GLN A 1 323 ? -20.739 -6.979 -6.345 1.00 86.19 323 GLN A O 1
ATOM 2517 N N . GLU A 1 324 ? -21.064 -4.811 -5.883 1.00 86.19 324 GLU A N 1
ATOM 2518 C CA . GLU A 1 324 ? -22.529 -4.892 -5.886 1.00 86.19 324 GLU A CA 1
ATOM 2519 C C . GLU A 1 324 ? -23.075 -5.103 -7.297 1.00 86.19 324 GLU A C 1
ATOM 2521 O O . GLU A 1 324 ? -23.914 -5.981 -7.499 1.00 86.19 324 GLU A O 1
ATOM 2526 N N . ARG A 1 325 ? -22.533 -4.384 -8.286 1.00 89.50 325 ARG A N 1
ATOM 2527 C CA . ARG A 1 325 ? -22.895 -4.540 -9.701 1.00 89.50 325 ARG A CA 1
ATOM 2528 C C . ARG A 1 325 ? -22.625 -5.950 -10.225 1.00 89.50 325 ARG A C 1
ATOM 2530 O O . ARG A 1 325 ? -23.409 -6.461 -11.009 1.00 89.50 325 ARG A O 1
ATOM 2537 N N . GLN A 1 326 ? -21.541 -6.593 -9.788 1.00 84.00 326 GLN A N 1
ATOM 2538 C CA . GLN A 1 326 ? -21.203 -7.966 -10.190 1.00 84.00 326 GLN A CA 1
ATOM 2539 C C . GLN A 1 326 ? -22.083 -9.047 -9.539 1.00 84.00 326 GLN A C 1
ATOM 2541 O O . GLN A 1 326 ? -22.035 -10.201 -9.967 1.00 84.00 326 GLN A O 1
ATOM 2546 N N . LYS A 1 327 ? -22.841 -8.706 -8.490 1.00 79.62 327 LYS A N 1
ATOM 2547 C CA . LYS A 1 327 ? -23.780 -9.621 -7.818 1.00 79.62 327 LYS A CA 1
ATOM 2548 C C . LYS A 1 327 ? -25.200 -9.556 -8.392 1.00 79.62 327 LYS A C 1
ATOM 2550 O O . LYS A 1 327 ? -25.988 -10.444 -8.069 1.00 79.62 327 LYS A O 1
ATOM 2555 N N . GLN A 1 328 ? -25.517 -8.514 -9.166 1.00 58.00 328 GLN A N 1
ATOM 2556 C CA . GLN A 1 328 ? -26.780 -8.343 -9.894 1.00 58.00 328 GLN A CA 1
ATOM 2557 C C . GLN A 1 328 ? -26.737 -9.086 -11.232 1.00 58.00 328 GLN A C 1
ATOM 2559 O O . GLN A 1 328 ? -27.794 -9.639 -11.607 1.00 58.00 328 GLN A O 1
#

Sequence (328 aa):
MVLSSRKCAFVASQSIGKPNDGWSKNNSLFFSKTREIVAKRKASSKQQRKVQLREETRAMQLKREERERKEKEEMERRPEPPIGAAESLREANERIEEADAKFQSAVDSTREIKKMKRESAEWDPQIGYGKFREVSEQVKEMNGLRVRTYETRLERAVFLIELAKGLGNASNSSSNSSSSSSSSSSRSSTTGGGDDEDSDYVGGINDDAVVANDVGAVGKTLDAFDWVYGKEFVDESNARTVEFMLRASQKKSQNDGLKPEISFEILNVAVAAEALGCINNKDNVIQKHVKRVQKGIDGGLISPNDDAANALLEKIDAFLQEQERQKQ

Organism: NCBI:txid41875